Protein AF-A0A931ZI77-F1 (afdb_monomer)

Solvent-accessible surface area (backbone atoms only — not comparable to full-atom values): 12289 Å² total; per-residue (Å²): 129,81,86,75,46,58,51,59,44,53,61,72,58,52,52,52,40,46,73,78,70,46,74,45,75,91,38,80,51,32,58,60,57,46,49,49,54,52,41,56,43,46,25,65,75,66,74,42,62,55,24,39,32,33,50,36,69,59,69,75,90,61,66,86,80,80,55,97,60,53,77,62,54,49,50,50,49,39,69,71,73,39,43,46,76,95,56,54,49,69,36,28,38,30,37,30,45,73,90,54,62,56,97,52,63,52,34,28,28,78,42,78,47,78,54,71,91,50,100,58,40,68,63,50,51,50,47,38,60,71,60,48,46,72,78,73,55,60,84,45,79,77,25,32,38,35,37,34,55,48,60,61,92,79,61,48,74,64,59,52,48,47,46,67,71,67,56,38,68,67,63,48,26,73,66,61,81,83,86,80,71,58,49,67,33,34,28,41,36,45,74,52,103,69,37,48,36,43,30,33,39,30,88,52,78,45,81,48,75,42,80,117

Mean predicted aligned error: 8.09 Å

Secondary structure (DSSP, 8-state):
-----EEEE-HHHHHHHHHHH---TTSTHHHHHHHHHHHHHHHHHHTS-EEEEEEBSS--SS-GGGSSS-HHHHHHHIIIIIBPSS-S-SEEEEEE-SSSEEEEEEEEEEEEE-----TTHHHHHHHIIIIIGGGTS---SSEEEEEEE---TT--HHHHHHHHHHH-HHHHHHH---SS-SEEEEEEEEE-SSEEEEEEEESS-EEEEEE-

Nearest PDB structures (foldseek):
  6rmo-assembly1_C  TM=4.194E-01  e=2.477E-01  Plasmodium falciparum 3D7
  4bxi-assembly1_A-2  TM=2.574E-01  e=1.002E+00  Staphylococcus aureus subsp. aureus COL
  6e52-assembly1_A  TM=2.659E-01  e=5.838E+00  Saccharomyces cerevisiae S288C

Foldseek 3Di:
DPPQQKQWDDLVLLVVLCVPPNPDCVDLNVLSVVQSVVLVLVCVVVVFHKIKIFGFPDHDPDDLPPDPDDPNVSVVCCLPPTGDPQALFGMWIFGDHRVDTDPDTATEDEDEDDDEDDPCSLVVVLCCVAPVVVVRHDADARHEYEYEDPYDPPDDPVNVVCCVVPNPLQVSLVPRPRPDDSYPWYWYWYDDPFWTWTFTSPPDTDIGTDGD

Sequence (212 aa):
MSKIDAYFVGENTIRAFLTKYGKGYKSKDHEFAIAVHVKRIFEKAWEKECCIAFELKEPLVTPIADDDLSALEKVNLILRDKTREATPVDFAIVIGNTHQHEADGFAFQLKRFGMGITSDFKEKLISYIEKTIPRKIAKSENIGLIVVLDLDENLNDEEMKEIEENFGLEEFSKQLQIISYPFEKIYLLGKDPKLIHLTEVWPNFSQLTLKN

Radius of gyration: 17.76 Å; Cα contacts (8 Å, |Δi|>4): 336; chains: 1; bounding box: 44×33×51 Å

Structure (mmCIF, N/CA/C/O backbone):
data_AF-A0A931ZI77-F1
#
_entry.id   AF-A0A931ZI77-F1
#
loop_
_atom_site.group_PDB
_atom_site.id
_atom_site.type_symbol
_atom_site.label_atom_id
_atom_site.label_alt_id
_atom_site.label_comp_id
_atom_site.label_asym_id
_atom_site.label_entity_id
_atom_site.label_seq_id
_atom_site.pdbx_PDB_ins_code
_atom_site.Cartn_x
_atom_site.Cartn_y
_atom_site.Cartn_z
_atom_site.occupancy
_atom_site.B_iso_or_equiv
_atom_site.auth_seq_id
_atom_site.auth_comp_id
_atom_site.auth_asym_id
_atom_site.auth_atom_id
_atom_site.pdbx_PDB_model_num
ATOM 1 N N . MET A 1 1 ? 21.961 -9.453 3.349 1.00 38.03 1 MET A N 1
ATOM 2 C CA . MET A 1 1 ? 20.686 -9.831 2.703 1.00 38.03 1 MET A CA 1
ATOM 3 C C . MET A 1 1 ? 21.011 -10.473 1.365 1.00 38.03 1 MET A C 1
ATOM 5 O O . MET A 1 1 ? 21.857 -9.939 0.657 1.00 38.03 1 MET A O 1
ATOM 9 N N . SER A 1 2 ? 20.427 -11.631 1.046 1.00 34.97 2 SER A N 1
ATOM 10 C CA . SER A 1 2 ? 20.463 -12.176 -0.319 1.00 34.97 2 SER A CA 1
ATOM 11 C C . SER A 1 2 ? 19.885 -11.133 -1.275 1.00 34.97 2 SER A C 1
ATOM 13 O O . SER A 1 2 ? 18.884 -10.508 -0.926 1.00 34.97 2 SER A O 1
ATOM 15 N N . LYS A 1 3 ? 20.513 -10.916 -2.438 1.00 45.06 3 LYS A N 1
ATOM 16 C CA . LYS A 1 3 ? 19.953 -10.059 -3.492 1.00 45.06 3 LYS A CA 1
ATOM 17 C C . LYS A 1 3 ? 18.552 -10.576 -3.815 1.00 45.06 3 LYS A C 1
ATOM 19 O O . LYS A 1 3 ? 18.420 -11.677 -4.335 1.00 45.06 3 LYS A O 1
ATOM 24 N N . ILE A 1 4 ? 17.528 -9.823 -3.430 1.00 52.16 4 ILE A N 1
ATOM 25 C CA . ILE A 1 4 ? 16.184 -10.026 -3.953 1.00 52.16 4 ILE A CA 1
ATOM 26 C C . ILE A 1 4 ? 16.235 -9.447 -5.361 1.00 52.16 4 ILE A C 1
ATOM 28 O O . ILE A 1 4 ? 16.538 -8.265 -5.525 1.00 52.16 4 ILE A O 1
ATOM 32 N N . ASP A 1 5 ? 16.001 -10.283 -6.367 1.00 70.31 5 ASP A N 1
ATOM 33 C CA . ASP A 1 5 ? 15.858 -9.800 -7.731 1.00 70.31 5 ASP A CA 1
ATOM 34 C C . ASP A 1 5 ? 14.537 -9.038 -7.815 1.00 70.31 5 ASP A C 1
ATOM 36 O O . ASP A 1 5 ? 13.450 -9.611 -7.718 1.00 70.31 5 ASP A O 1
ATOM 40 N N . ALA A 1 6 ? 14.647 -7.717 -7.910 1.00 75.00 6 ALA A N 1
ATOM 41 C CA . ALA A 1 6 ? 13.518 -6.809 -7.888 1.00 75.00 6 ALA A CA 1
ATOM 42 C C . ALA A 1 6 ? 13.415 -6.044 -9.206 1.00 75.00 6 ALA A C 1
ATOM 44 O O . ALA A 1 6 ? 14.419 -5.640 -9.795 1.00 75.00 6 ALA A O 1
ATOM 45 N N . TYR A 1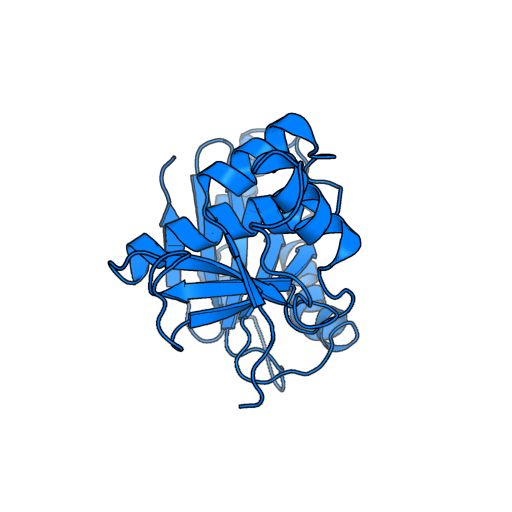 7 ? 12.183 -5.820 -9.656 1.00 78.75 7 TYR A N 1
ATOM 46 C CA . TYR A 1 7 ? 11.910 -4.948 -10.789 1.00 78.75 7 TYR A CA 1
ATOM 47 C C . TYR A 1 7 ? 11.489 -3.561 -10.317 1.00 78.75 7 TYR A C 1
ATOM 49 O O . TYR A 1 7 ? 10.461 -3.424 -9.656 1.00 78.75 7 TYR A O 1
ATOM 57 N N . PHE A 1 8 ? 12.269 -2.550 -10.702 1.00 77.44 8 PHE A N 1
ATOM 58 C CA . PHE A 1 8 ? 12.016 -1.149 -10.387 1.00 77.44 8 PHE A CA 1
ATOM 59 C C . PHE A 1 8 ? 11.243 -0.474 -11.513 1.00 77.44 8 PHE A C 1
ATOM 61 O O . PHE A 1 8 ? 11.664 -0.488 -12.672 1.00 77.44 8 PHE A O 1
ATOM 68 N N . VAL A 1 9 ? 10.130 0.166 -11.172 1.00 79.44 9 VAL A N 1
ATOM 69 C CA . VAL A 1 9 ? 9.264 0.827 -12.148 1.00 79.44 9 VAL A CA 1
ATOM 70 C C . VAL A 1 9 ? 8.824 2.207 -11.663 1.00 79.44 9 VAL A C 1
ATOM 72 O O . VAL A 1 9 ? 8.540 2.435 -10.485 1.00 79.44 9 VAL A O 1
ATOM 75 N N . GLY A 1 10 ? 8.790 3.150 -12.604 1.00 77.94 10 GLY A N 1
ATOM 76 C CA . GLY A 1 10 ? 8.317 4.509 -12.377 1.00 77.94 10 GLY A CA 1
ATOM 77 C C . GLY A 1 10 ? 6.791 4.602 -12.383 1.00 77.94 10 GLY A C 1
ATOM 78 O O . GLY A 1 10 ? 6.087 3.830 -13.036 1.00 77.94 10 GLY A O 1
ATOM 79 N N . GLU A 1 11 ? 6.274 5.613 -11.694 1.00 81.88 11 GLU A N 1
ATOM 80 C CA . GLU A 1 11 ? 4.838 5.824 -11.525 1.00 81.88 11 GLU A CA 1
ATOM 81 C C . GLU A 1 11 ? 4.070 5.944 -12.852 1.00 81.88 11 GLU A C 1
ATOM 83 O O . GLU A 1 11 ? 3.037 5.297 -13.029 1.00 81.88 11 GLU A O 1
ATOM 88 N N . ASN A 1 12 ? 4.562 6.768 -13.783 1.00 82.06 12 ASN A N 1
ATOM 89 C CA . ASN A 1 12 ? 3.883 7.020 -15.061 1.00 82.06 12 ASN A CA 1
ATOM 90 C C . ASN A 1 12 ? 3.666 5.723 -15.846 1.00 82.06 12 ASN A C 1
ATOM 92 O O . ASN A 1 12 ? 2.631 5.534 -16.486 1.00 82.06 12 ASN A O 1
ATOM 96 N N . THR A 1 13 ? 4.617 4.802 -15.737 1.00 81.06 13 THR A N 1
ATOM 97 C CA . THR A 1 13 ? 4.573 3.500 -16.389 1.00 81.06 13 THR A CA 1
ATOM 98 C C . THR A 1 13 ? 3.506 2.600 -15.770 1.00 81.06 13 THR A C 1
ATOM 100 O O . THR A 1 13 ? 2.723 1.996 -16.503 1.00 81.06 13 THR A O 1
ATOM 103 N N . ILE A 1 14 ? 3.398 2.565 -14.435 1.00 82.25 14 ILE A N 1
ATOM 104 C CA . ILE A 1 14 ? 2.316 1.835 -13.756 1.00 82.25 14 ILE A CA 1
ATOM 105 C C . ILE A 1 14 ? 0.952 2.438 -14.113 1.00 82.25 14 ILE A C 1
ATOM 107 O O . ILE A 1 14 ? 0.012 1.703 -14.405 1.00 82.25 14 ILE A O 1
ATOM 111 N N . ARG A 1 15 ? 0.824 3.771 -14.147 1.00 83.50 15 ARG A N 1
ATOM 112 C CA . ARG A 1 15 ? -0.433 4.438 -14.528 1.00 83.50 15 ARG A CA 1
ATOM 113 C C . ARG A 1 15 ? -0.861 4.098 -15.951 1.00 83.50 15 ARG A C 1
ATOM 115 O O . ARG A 1 15 ? -2.032 3.792 -16.178 1.00 83.50 15 ARG A O 1
ATOM 122 N N . ALA A 1 16 ? 0.074 4.114 -16.898 1.00 83.12 16 ALA A N 1
ATOM 123 C CA . ALA A 1 16 ? -0.190 3.695 -18.270 1.00 83.12 16 ALA A CA 1
ATOM 124 C C . ALA A 1 16 ? -0.609 2.216 -18.335 1.00 83.12 16 ALA A C 1
ATOM 126 O O . ALA A 1 16 ? -1.555 1.879 -19.049 1.00 83.12 16 ALA A O 1
ATOM 127 N N . PHE A 1 17 ? 0.038 1.343 -17.551 1.00 85.44 17 PHE A N 1
ATOM 128 C CA . PHE A 1 17 ? -0.320 -0.075 -17.456 1.00 85.44 17 PHE A CA 1
ATOM 129 C C . PHE A 1 17 ? -1.747 -0.248 -16.934 1.00 85.44 17 PHE A C 1
ATOM 131 O O . PHE A 1 17 ? -2.545 -0.932 -17.567 1.00 85.44 17 PHE A O 1
ATOM 138 N N . LEU A 1 18 ? -2.096 0.419 -15.833 1.00 84.50 18 LEU A N 1
ATOM 139 C CA . LEU A 1 18 ? -3.433 0.352 -15.242 1.00 84.50 18 LEU A CA 1
ATOM 140 C C . LEU A 1 18 ? -4.503 0.889 -16.195 1.00 84.50 18 LEU A C 1
ATOM 142 O O . LEU A 1 18 ? -5.587 0.324 -16.274 1.00 84.50 18 LEU A O 1
ATOM 146 N N . THR A 1 19 ? -4.189 1.937 -16.955 1.00 85.88 19 THR A N 1
ATOM 147 C CA . THR A 1 19 ? -5.116 2.514 -17.938 1.00 85.88 19 THR A CA 1
ATOM 148 C C . THR A 1 19 ? -5.375 1.558 -19.104 1.00 85.88 19 THR A C 1
ATOM 150 O O . THR A 1 19 ? -6.509 1.431 -19.554 1.00 85.88 19 THR A O 1
ATOM 153 N N . LYS A 1 20 ? -4.333 0.881 -19.607 1.00 83.62 20 LYS A N 1
ATOM 154 C CA . LYS A 1 20 ? -4.432 0.022 -20.798 1.00 83.62 20 LYS A CA 1
ATOM 155 C C . LYS A 1 20 ? -4.866 -1.413 -20.482 1.00 83.62 20 LYS A C 1
ATOM 157 O O . LYS A 1 20 ? -5.586 -2.018 -21.270 1.00 83.62 20 LYS A O 1
ATOM 162 N N . TYR A 1 21 ? -4.402 -1.965 -19.363 1.00 82.19 21 TYR A N 1
ATOM 163 C CA . TYR A 1 21 ? -4.519 -3.388 -19.018 1.00 82.19 21 TYR A CA 1
ATOM 164 C C . TYR A 1 21 ? -5.139 -3.645 -17.639 1.00 82.19 21 TYR A C 1
ATOM 166 O O . TYR A 1 21 ? -5.305 -4.808 -17.256 1.00 82.19 21 TYR A O 1
ATOM 174 N N . GLY A 1 22 ? -5.436 -2.593 -16.872 1.00 78.88 22 GLY A N 1
ATOM 175 C CA . GLY A 1 22 ? -5.984 -2.722 -15.530 1.00 78.88 22 GLY A CA 1
ATOM 176 C C . GLY A 1 22 ? -7.368 -3.365 -15.543 1.00 78.88 22 GLY A C 1
ATOM 177 O O . GLY A 1 22 ? -8.262 -2.968 -16.285 1.00 78.88 22 GLY A O 1
ATOM 178 N N . LYS A 1 23 ? -7.554 -4.348 -14.667 1.00 77.19 23 LYS A N 1
ATOM 179 C CA . LYS A 1 23 ? -8.807 -5.070 -14.416 1.00 77.19 23 LYS A CA 1
ATOM 180 C C . LYS A 1 23 ? -9.579 -4.485 -13.222 1.00 77.19 23 LYS A C 1
ATOM 182 O O . LYS A 1 23 ? -10.497 -5.116 -12.704 1.00 77.19 23 LYS A O 1
ATOM 187 N N . GLY A 1 24 ? -9.202 -3.282 -12.780 1.00 68.25 24 GLY A N 1
ATOM 188 C CA . GLY A 1 24 ? -9.866 -2.515 -11.723 1.00 68.25 24 GLY A CA 1
ATOM 189 C C . GLY A 1 24 ? -9.455 -2.875 -10.289 1.00 68.25 24 GLY A C 1
ATOM 190 O O . GLY A 1 24 ? -8.709 -3.827 -10.044 1.00 68.25 24 GLY A O 1
ATOM 191 N N . TYR A 1 25 ? -9.985 -2.104 -9.331 1.00 65.38 25 TYR A N 1
ATOM 192 C CA . TYR A 1 25 ? -9.661 -2.158 -7.894 1.00 65.38 25 TYR A CA 1
ATOM 193 C C . TYR A 1 25 ? -10.054 -3.465 -7.190 1.00 65.38 25 TYR A C 1
ATOM 195 O O . TYR A 1 25 ? -9.534 -3.765 -6.120 1.00 65.38 25 TYR A O 1
ATOM 203 N N . LYS A 1 26 ? -10.947 -4.268 -7.783 1.00 63.62 26 LYS A N 1
ATOM 204 C CA . LYS A 1 26 ? -11.332 -5.573 -7.222 1.00 63.62 26 LYS A CA 1
ATOM 205 C C . LYS A 1 26 ? -10.381 -6.710 -7.609 1.00 63.62 26 LYS A C 1
ATOM 207 O O . LYS A 1 26 ? -10.497 -7.806 -7.070 1.00 63.62 26 LYS A O 1
ATOM 212 N N . SER A 1 27 ? -9.454 -6.455 -8.531 1.00 74.00 27 SER A N 1
ATOM 213 C CA . SER A 1 27 ? -8.467 -7.423 -9.017 1.00 74.00 27 SER A CA 1
ATOM 214 C C . SER A 1 27 ? -7.112 -7.234 -8.333 1.00 74.00 27 SER A C 1
ATOM 216 O O . SER A 1 27 ? -6.910 -6.257 -7.619 1.00 74.00 27 SER A O 1
ATOM 218 N N . LYS A 1 28 ? -6.141 -8.111 -8.605 1.00 72.38 28 LYS A N 1
ATOM 219 C CA . LYS A 1 28 ? -4.749 -7.963 -8.140 1.00 72.38 28 LYS A CA 1
ATOM 220 C C . LYS A 1 28 ? -4.092 -6.637 -8.569 1.00 72.38 28 LYS A C 1
ATOM 222 O O . LYS A 1 28 ? -3.195 -6.152 -7.897 1.00 72.38 28 LYS A O 1
ATOM 227 N N . ASP A 1 29 ? -4.621 -5.972 -9.597 1.00 81.50 29 ASP A N 1
ATOM 228 C CA . ASP A 1 29 ? -4.110 -4.677 -10.070 1.00 81.50 29 ASP A CA 1
ATOM 229 C C . ASP A 1 29 ? -4.284 -3.542 -9.049 1.00 81.50 29 ASP A C 1
ATOM 231 O O . ASP A 1 29 ? -3.641 -2.497 -9.171 1.00 81.50 29 ASP A O 1
ATOM 235 N N . HIS A 1 30 ? -5.116 -3.750 -8.020 1.00 79.56 30 HIS A N 1
ATOM 236 C CA . HIS A 1 30 ? -5.217 -2.835 -6.886 1.00 79.56 30 HIS A CA 1
ATOM 237 C C . HIS A 1 30 ? -3.872 -2.643 -6.174 1.00 79.56 30 HIS A C 1
ATOM 239 O O . HIS A 1 30 ? -3.593 -1.532 -5.733 1.00 79.56 30 HIS A O 1
ATOM 245 N N . GLU A 1 31 ? -3.019 -3.671 -6.123 1.00 86.31 31 GLU A N 1
ATOM 246 C CA . GLU A 1 31 ? -1.694 -3.604 -5.494 1.00 86.31 31 GLU A CA 1
ATOM 247 C C . GLU A 1 31 ? -0.814 -2.569 -6.201 1.00 86.31 31 GLU A C 1
ATOM 249 O O . GLU A 1 31 ? -0.207 -1.717 -5.557 1.00 86.31 31 GLU A O 1
ATOM 254 N N . PHE A 1 32 ? -0.832 -2.557 -7.537 1.00 87.25 32 PHE A N 1
ATOM 255 C CA . PHE A 1 32 ? -0.072 -1.598 -8.340 1.00 87.25 32 PHE A CA 1
ATOM 256 C C . PHE A 1 32 ? -0.601 -0.170 -8.194 1.00 87.25 32 PHE A C 1
ATOM 258 O O . PHE A 1 32 ? 0.180 0.777 -8.092 1.00 87.25 32 PHE A O 1
ATOM 265 N N . ALA A 1 33 ? -1.926 -0.007 -8.156 1.00 84.50 33 ALA A N 1
ATOM 266 C CA . ALA A 1 33 ? -2.540 1.297 -7.925 1.00 84.50 33 ALA A CA 1
ATOM 26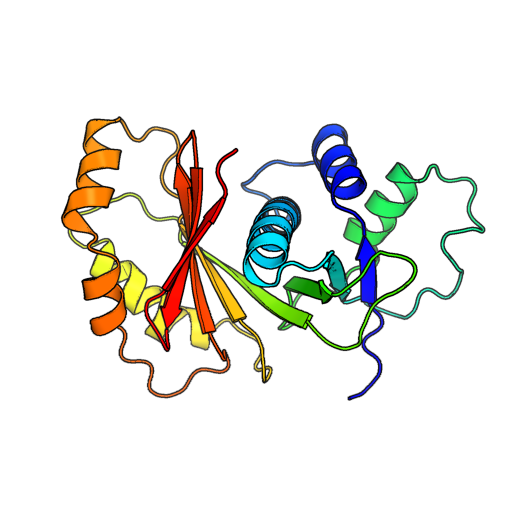7 C C . ALA A 1 33 ? -2.170 1.844 -6.539 1.00 84.50 33 ALA A C 1
ATOM 269 O O . ALA A 1 33 ? -1.812 3.013 -6.402 1.00 84.50 33 ALA A O 1
ATOM 270 N N . ILE A 1 34 ? -2.203 0.990 -5.516 1.00 88.31 34 ILE A N 1
ATOM 271 C CA . ILE A 1 34 ? -1.835 1.360 -4.151 1.00 88.31 34 ILE A CA 1
ATOM 272 C C . ILE A 1 34 ? -0.350 1.696 -4.062 1.00 88.31 34 ILE A C 1
ATOM 274 O O . ILE A 1 34 ? -0.014 2.724 -3.478 1.00 88.31 34 ILE A O 1
ATOM 278 N N . ALA A 1 35 ? 0.528 0.914 -4.693 1.00 91.12 35 ALA A N 1
ATOM 279 C CA . ALA A 1 35 ? 1.963 1.184 -4.707 1.00 91.12 35 ALA A CA 1
ATOM 280 C C . ALA A 1 35 ? 2.283 2.588 -5.252 1.00 91.12 35 ALA A C 1
ATOM 282 O O . ALA A 1 35 ? 3.124 3.288 -4.693 1.00 91.12 35 ALA A O 1
ATOM 283 N N . VAL A 1 36 ? 1.559 3.050 -6.280 1.00 89.38 36 VAL A N 1
ATOM 284 C CA . VAL A 1 36 ? 1.675 4.424 -6.803 1.00 89.38 36 VAL A CA 1
ATOM 285 C C . VAL A 1 36 ? 1.316 5.475 -5.752 1.00 89.38 36 VAL A C 1
ATOM 287 O O . VAL A 1 36 ? 2.025 6.471 -5.604 1.00 89.38 36 VAL A O 1
ATOM 290 N N . HIS A 1 37 ? 0.225 5.278 -5.014 1.00 88.81 37 HIS A N 1
ATOM 291 C CA . HIS A 1 37 ? -0.193 6.229 -3.985 1.00 88.81 37 HIS A CA 1
ATOM 292 C C . HIS A 1 37 ? 0.755 6.232 -2.785 1.00 88.81 37 HIS A C 1
ATOM 294 O O . HIS A 1 37 ? 1.137 7.299 -2.308 1.00 88.81 37 HIS A O 1
ATOM 300 N N . VAL A 1 38 ? 1.184 5.050 -2.346 1.00 91.44 38 VAL A N 1
ATOM 301 C CA . VAL A 1 38 ? 2.129 4.881 -1.240 1.00 91.44 38 VAL A CA 1
ATOM 302 C C . VAL A 1 38 ? 3.479 5.497 -1.601 1.00 91.44 38 VAL A C 1
ATOM 304 O O . VAL A 1 38 ? 3.997 6.274 -0.808 1.00 91.44 38 VAL A O 1
ATOM 307 N N . LYS A 1 39 ? 3.994 5.276 -2.821 1.00 92.06 39 LYS A N 1
ATOM 308 C CA . LYS A 1 39 ? 5.207 5.945 -3.322 1.00 92.06 39 LYS A CA 1
ATOM 309 C C . LYS A 1 39 ? 5.140 7.454 -3.099 1.00 92.06 39 LYS A C 1
ATOM 311 O O . LYS A 1 39 ? 6.011 8.004 -2.442 1.00 92.06 39 LYS A O 1
ATOM 316 N N . ARG A 1 40 ? 4.095 8.117 -3.602 1.00 89.88 40 ARG A N 1
ATOM 317 C CA . ARG A 1 40 ? 3.950 9.579 -3.491 1.00 89.88 40 ARG A CA 1
ATOM 318 C C . ARG A 1 40 ? 3.902 10.066 -2.042 1.00 89.88 40 ARG A C 1
ATOM 320 O O . ARG A 1 40 ? 4.433 11.127 -1.725 1.00 89.88 40 ARG A O 1
ATOM 327 N N . ILE A 1 41 ? 3.241 9.308 -1.166 1.00 89.94 41 ILE A N 1
ATOM 328 C CA . ILE A 1 41 ? 3.181 9.613 0.267 1.00 89.94 41 ILE A CA 1
ATOM 329 C C . ILE A 1 41 ? 4.583 9.558 0.883 1.00 89.94 41 ILE A C 1
ATOM 331 O O . ILE A 1 41 ? 4.966 10.469 1.615 1.00 89.94 41 ILE A O 1
ATOM 335 N N . PHE A 1 42 ? 5.355 8.525 0.554 1.00 90.62 42 PHE A N 1
ATOM 336 C CA . PHE A 1 42 ? 6.711 8.339 1.056 1.00 90.62 42 PHE A CA 1
ATOM 337 C C . PHE A 1 42 ? 7.716 9.330 0.463 1.00 90.62 42 PHE A C 1
ATOM 339 O O . PHE A 1 42 ? 8.535 9.851 1.208 1.00 90.62 42 PHE A O 1
ATOM 346 N N . GLU A 1 43 ? 7.602 9.695 -0.816 1.00 91.75 43 GLU A N 1
ATOM 347 C CA . GLU A 1 43 ? 8.413 10.769 -1.414 1.00 91.75 43 GLU A CA 1
ATOM 348 C C . GLU A 1 43 ? 8.232 12.090 -0.669 1.00 91.75 43 GLU A C 1
ATOM 350 O O . GLU A 1 43 ? 9.198 12.795 -0.385 1.00 91.75 43 GLU A O 1
ATOM 355 N N . LYS A 1 44 ? 6.986 12.406 -0.298 1.00 89.94 44 LYS A N 1
ATOM 356 C CA . LYS A 1 44 ? 6.678 13.588 0.505 1.00 89.94 44 LYS A CA 1
ATOM 357 C C . LYS A 1 44 ? 7.207 13.467 1.935 1.00 89.94 44 LYS A C 1
ATOM 359 O O . LYS A 1 44 ? 7.709 14.448 2.466 1.00 89.94 44 LYS A O 1
ATOM 364 N N . ALA A 1 45 ? 7.069 12.302 2.566 1.00 88.00 45 ALA A N 1
ATOM 365 C CA . ALA A 1 45 ? 7.496 12.088 3.950 1.00 88.00 45 ALA A CA 1
ATOM 366 C C . ALA A 1 45 ? 9.025 12.061 4.110 1.00 88.00 45 ALA A C 1
ATOM 368 O O . ALA A 1 45 ? 9.541 12.486 5.139 1.00 88.00 45 ALA A O 1
ATOM 369 N N . TRP A 1 46 ? 9.740 11.546 3.110 1.00 90.31 46 TRP A N 1
ATOM 370 C CA . TRP A 1 46 ? 11.198 11.434 3.114 1.00 90.31 46 TRP A CA 1
ATOM 371 C C . TRP A 1 46 ? 11.904 12.599 2.425 1.00 90.31 46 TRP A C 1
ATOM 373 O O . TRP A 1 46 ? 13.120 12.696 2.545 1.00 90.31 46 TRP A O 1
ATOM 383 N N . GLU A 1 47 ? 11.172 13.449 1.700 1.00 91.75 47 GLU A N 1
ATOM 384 C CA . GLU A 1 47 ? 11.730 14.523 0.866 1.00 91.75 47 GLU A CA 1
ATOM 385 C C . GLU A 1 47 ? 12.773 14.003 -0.144 1.00 91.75 47 GLU A C 1
ATOM 387 O O . GLU A 1 47 ? 13.763 14.662 -0.461 1.00 91.75 47 GLU A O 1
ATOM 392 N N . LYS A 1 48 ? 12.549 12.788 -0.657 1.00 91.56 48 LYS A N 1
ATOM 393 C CA . LYS A 1 48 ? 13.433 12.092 -1.599 1.00 91.56 48 LYS A CA 1
ATOM 394 C C . LYS A 1 48 ? 12.632 11.501 -2.755 1.00 91.56 48 LYS A C 1
ATOM 396 O O . LYS A 1 48 ? 11.501 11.061 -2.567 1.00 91.56 48 LYS A O 1
ATOM 401 N N . GLU A 1 49 ? 13.238 11.442 -3.940 1.00 90.88 49 GLU A N 1
ATOM 402 C CA . GLU A 1 49 ? 12.696 10.665 -5.063 1.00 90.88 49 GLU A CA 1
ATOM 403 C C . GLU A 1 49 ? 12.639 9.180 -4.682 1.00 90.88 49 GLU A C 1
ATOM 405 O O . GLU A 1 49 ? 13.547 8.678 -4.015 1.00 90.88 49 GLU A O 1
ATOM 410 N N . CYS 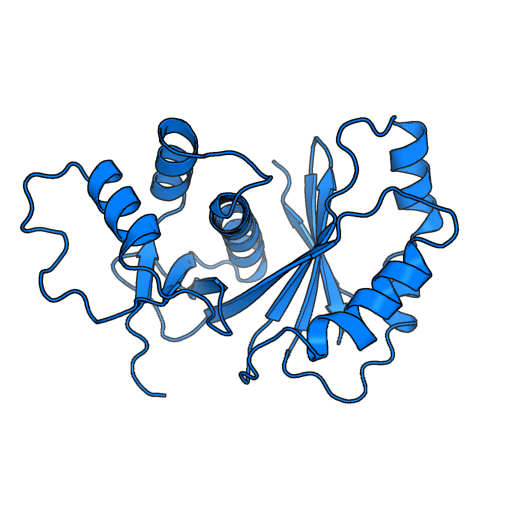A 1 50 ? 11.575 8.484 -5.087 1.00 91.38 50 CYS A N 1
ATOM 411 C CA . CYS A 1 50 ? 11.424 7.053 -4.842 1.00 91.38 50 CYS A CA 1
ATOM 412 C C . CYS A 1 50 ? 11.028 6.294 -6.113 1.00 91.38 50 CYS A C 1
ATOM 414 O O . CYS A 1 50 ? 10.478 6.838 -7.072 1.00 91.38 50 CYS A O 1
ATOM 416 N N . CYS A 1 51 ? 11.206 4.980 -6.084 1.00 89.75 51 CYS A N 1
ATOM 417 C CA . CYS A 1 51 ? 10.701 4.053 -7.084 1.00 89.75 51 CYS A CA 1
ATOM 418 C C . CYS A 1 51 ? 9.967 2.883 -6.419 1.00 89.75 51 CYS A C 1
ATOM 420 O O . CYS A 1 51 ? 10.052 2.674 -5.207 1.00 89.75 51 CYS A O 1
ATOM 422 N N . ILE A 1 52 ? 9.186 2.153 -7.217 1.00 90.69 52 ILE A N 1
ATOM 423 C CA . ILE A 1 52 ? 8.423 0.993 -6.750 1.00 90.69 52 ILE A CA 1
ATOM 424 C C . ILE A 1 52 ? 9.146 -0.262 -7.208 1.00 90.69 52 ILE A C 1
ATOM 426 O O . ILE A 1 52 ? 9.477 -0.379 -8.388 1.00 90.69 52 ILE A O 1
ATOM 430 N N . ALA A 1 53 ? 9.351 -1.190 -6.282 1.00 89.31 53 ALA A N 1
ATOM 431 C CA . ALA A 1 53 ? 10.001 -2.464 -6.523 1.00 89.31 53 ALA A CA 1
ATOM 432 C C . ALA A 1 53 ? 9.028 -3.633 -6.314 1.00 89.31 53 ALA A C 1
ATOM 434 O O . ALA A 1 53 ? 8.277 -3.656 -5.338 1.00 89.31 53 ALA A O 1
ATOM 435 N N . PHE A 1 54 ? 9.077 -4.620 -7.209 1.00 87.94 54 PHE A N 1
ATOM 436 C CA . PHE A 1 54 ? 8.345 -5.886 -7.089 1.00 87.94 54 PHE A CA 1
ATOM 437 C C . PHE A 1 54 ? 9.316 -7.063 -7.080 1.00 87.94 54 PHE A C 1
ATOM 439 O O . PHE A 1 54 ? 10.241 -7.091 -7.894 1.00 87.94 54 PHE A O 1
ATOM 446 N N . GLU A 1 55 ? 9.097 -8.039 -6.196 1.00 86.25 55 GLU A N 1
ATOM 447 C CA . GLU A 1 55 ? 9.895 -9.270 -6.159 1.00 86.25 55 GLU A CA 1
ATOM 448 C C . GLU A 1 55 ? 9.648 -10.104 -7.425 1.00 86.25 55 GLU A C 1
ATOM 450 O O . GLU A 1 55 ? 8.504 -10.329 -7.830 1.00 86.25 55 GLU A O 1
ATOM 455 N N . LEU A 1 56 ? 10.723 -10.572 -8.058 1.00 83.69 56 LEU A N 1
ATOM 456 C CA . LEU A 1 56 ? 10.669 -11.432 -9.237 1.00 83.69 56 LEU A CA 1
ATOM 457 C C . LEU A 1 56 ? 10.766 -12.915 -8.859 1.00 83.69 56 LEU A C 1
ATOM 459 O O . LEU A 1 56 ? 11.381 -13.284 -7.861 1.00 83.69 56 LEU A O 1
ATOM 463 N N . LYS A 1 57 ? 10.160 -13.787 -9.677 1.00 82.62 57 LYS A N 1
ATOM 464 C CA . LYS A 1 57 ? 10.264 -15.254 -9.530 1.00 82.62 57 LYS A CA 1
ATOM 465 C C . LYS A 1 57 ? 11.709 -15.731 -9.673 1.00 82.62 57 LYS A C 1
ATOM 467 O O . LYS A 1 57 ? 12.145 -16.605 -8.933 1.00 82.62 57 LYS A O 1
ATOM 472 N N . GLU A 1 58 ? 12.402 -15.163 -10.651 1.00 75.88 58 GLU A N 1
ATOM 473 C CA . GLU A 1 58 ? 13.777 -15.459 -11.041 1.00 75.88 58 GLU A CA 1
ATOM 474 C C . GLU A 1 58 ? 14.416 -14.158 -11.553 1.00 75.88 58 GLU A C 1
ATOM 476 O O . GLU A 1 58 ? 13.684 -13.287 -12.050 1.00 75.88 58 GLU A O 1
ATOM 481 N N . PRO A 1 59 ? 15.751 -14.010 -11.473 1.00 71.75 59 PRO A N 1
ATOM 482 C CA . PRO A 1 59 ? 16.435 -12.890 -12.101 1.00 71.75 59 PRO A CA 1
ATOM 483 C C . PRO A 1 59 ? 16.084 -12.808 -13.586 1.00 71.75 59 PRO A C 1
ATOM 485 O O . PRO A 1 59 ? 15.946 -13.824 -14.273 1.00 71.75 59 PRO A O 1
ATOM 488 N N . LEU A 1 60 ? 15.952 -11.587 -14.104 1.00 65.88 60 LEU A N 1
ATOM 489 C CA . LEU A 1 60 ? 15.735 -11.383 -15.533 1.00 65.88 60 LEU A CA 1
ATOM 490 C C . LEU A 1 60 ? 16.973 -11.884 -16.288 1.00 65.88 60 LEU A C 1
ATOM 492 O O . LEU A 1 60 ? 18.024 -11.251 -16.255 1.00 65.88 60 LEU A O 1
ATOM 496 N N . VAL A 1 61 ? 16.839 -13.040 -16.944 1.00 56.62 61 VAL A N 1
ATOM 497 C CA . VAL A 1 61 ? 17.915 -13.690 -17.716 1.00 56.62 61 VAL A CA 1
ATOM 498 C C . 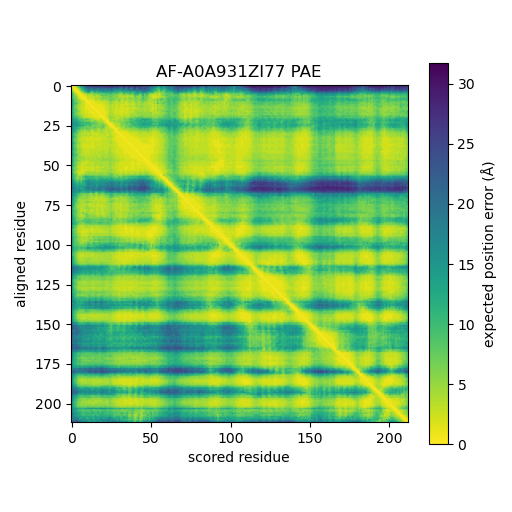VAL A 1 61 ? 18.374 -12.803 -18.878 1.00 56.62 61 VAL A C 1
ATOM 500 O O . VAL A 1 61 ? 19.554 -12.795 -19.220 1.00 56.62 61 VAL A O 1
ATOM 503 N N . THR A 1 62 ? 17.454 -12.007 -19.425 1.00 55.31 62 THR A N 1
ATOM 504 C CA . THR A 1 62 ? 17.719 -10.998 -20.450 1.00 55.31 62 THR A CA 1
ATOM 505 C C . THR A 1 62 ? 17.341 -9.624 -19.895 1.00 55.31 62 THR A C 1
ATOM 507 O O . THR A 1 62 ? 16.228 -9.470 -19.374 1.00 55.31 62 THR A O 1
ATOM 510 N N . PRO A 1 63 ? 18.218 -8.607 -19.984 1.00 54.50 63 PRO A N 1
ATOM 511 C CA . PRO A 1 63 ? 17.818 -7.231 -19.744 1.00 54.50 63 PRO A CA 1
ATOM 512 C C . PRO A 1 63 ? 16.619 -6.896 -20.634 1.00 54.50 63 PRO A C 1
ATOM 514 O O . PRO A 1 63 ? 16.591 -7.241 -21.810 1.00 54.50 63 PRO A O 1
ATOM 517 N N . ILE A 1 64 ? 15.651 -6.159 -20.093 1.00 55.91 64 ILE A N 1
ATOM 518 C CA . ILE A 1 64 ? 14.398 -5.746 -20.763 1.00 55.91 64 ILE A CA 1
ATOM 519 C C . ILE A 1 64 ? 14.646 -5.002 -22.101 1.00 55.91 64 ILE A C 1
ATOM 521 O O . ILE A 1 64 ? 13.721 -4.729 -22.867 1.00 55.91 64 ILE A O 1
ATOM 525 N N . ALA A 1 65 ? 15.896 -4.651 -22.397 1.00 52.03 65 ALA A N 1
ATOM 526 C CA . ALA A 1 65 ? 16.329 -3.986 -23.612 1.00 52.03 65 ALA A CA 1
ATOM 527 C C . ALA A 1 65 ? 16.260 -4.859 -24.884 1.00 52.03 65 ALA A C 1
ATOM 529 O O . ALA A 1 65 ? 16.064 -4.274 -25.944 1.00 52.03 65 ALA A O 1
ATOM 530 N N . ASP A 1 66 ? 16.327 -6.196 -24.804 1.00 52.25 66 ASP A N 1
ATOM 531 C CA . ASP A 1 66 ? 16.573 -7.046 -25.993 1.00 52.25 66 ASP A CA 1
ATOM 532 C C . ASP A 1 66 ? 15.320 -7.602 -26.710 1.00 52.25 66 ASP A C 1
ATOM 534 O O . ASP A 1 66 ? 15.451 -8.313 -27.704 1.00 52.25 66 ASP A O 1
ATOM 538 N N . ASP A 1 67 ? 14.107 -7.251 -26.267 1.00 60.50 67 ASP A N 1
ATOM 539 C CA . ASP A 1 67 ? 12.856 -7.715 -26.895 1.00 60.50 67 ASP A CA 1
ATOM 540 C C . ASP A 1 67 ? 12.202 -6.620 -27.768 1.00 60.50 67 ASP A C 1
ATOM 542 O O . ASP A 1 67 ? 12.181 -5.450 -27.372 1.00 60.50 67 ASP A O 1
ATOM 546 N N . ASP A 1 68 ? 11.546 -7.005 -28.875 1.00 69.50 68 ASP A N 1
ATOM 547 C CA . ASP A 1 68 ? 10.770 -6.128 -29.791 1.00 69.50 68 ASP A CA 1
ATOM 548 C C . ASP A 1 68 ? 9.513 -5.481 -29.157 1.00 69.50 68 ASP A C 1
ATOM 550 O O . ASP A 1 68 ? 8.745 -4.772 -29.811 1.00 69.50 68 ASP A O 1
ATOM 554 N N . LEU A 1 69 ? 9.267 -5.725 -27.870 1.00 74.00 69 LEU A N 1
ATOM 555 C CA . LEU A 1 69 ? 8.106 -5.212 -27.147 1.00 74.00 69 LEU A CA 1
ATOM 556 C C . LEU A 1 69 ? 8.236 -3.710 -26.840 1.00 74.00 69 LEU A C 1
ATOM 558 O O . LEU A 1 69 ? 9.303 -3.211 -26.465 1.00 74.00 69 LEU A O 1
ATOM 562 N N . SER A 1 70 ? 7.116 -2.983 -26.886 1.00 79.12 70 SER A N 1
ATOM 563 C CA . SER A 1 70 ? 7.070 -1.609 -26.378 1.00 79.12 70 SER A CA 1
ATOM 564 C C . SER A 1 70 ? 7.334 -1.570 -24.867 1.00 79.12 70 SER A C 1
ATOM 566 O O . SER A 1 70 ? 7.090 -2.537 -24.142 1.00 79.12 70 SER A O 1
ATOM 568 N N . ALA A 1 71 ? 7.775 -0.418 -24.353 1.00 73.12 71 ALA A N 1
ATOM 569 C CA . ALA A 1 71 ? 8.031 -0.233 -22.920 1.00 73.12 71 ALA A CA 1
ATOM 570 C C . ALA A 1 71 ? 6.827 -0.625 -22.036 1.00 73.12 71 ALA A C 1
ATOM 572 O O . ALA A 1 71 ? 6.995 -1.192 -20.959 1.00 73.12 71 ALA A O 1
ATOM 573 N N . LEU A 1 72 ? 5.605 -0.372 -22.512 1.00 79.38 72 LEU A N 1
ATOM 574 C CA . LEU A 1 72 ? 4.377 -0.688 -21.786 1.00 79.38 72 LEU A CA 1
ATOM 575 C C . LEU A 1 72 ? 4.026 -2.185 -21.823 1.00 79.38 72 LEU A C 1
ATOM 577 O O . LEU A 1 72 ? 3.516 -2.728 -20.844 1.00 79.38 72 LEU A O 1
ATOM 581 N N . GLU A 1 73 ? 4.294 -2.864 -22.938 1.00 81.44 73 GLU A N 1
ATOM 582 C CA . GLU A 1 73 ? 4.119 -4.319 -23.053 1.00 81.44 73 GLU A CA 1
ATOM 583 C C . GLU A 1 73 ? 5.126 -5.072 -22.189 1.00 81.44 73 GLU A C 1
ATOM 585 O O . GLU A 1 73 ? 4.757 -6.044 -21.533 1.00 81.44 73 GLU A O 1
ATOM 590 N N . LYS A 1 74 ? 6.358 -4.563 -22.105 1.00 77.12 74 LYS A N 1
ATOM 591 C CA . LYS A 1 74 ? 7.404 -5.079 -21.216 1.00 77.12 74 LYS A CA 1
ATOM 592 C C . LYS A 1 74 ? 6.970 -5.024 -19.755 1.00 77.12 74 LYS A C 1
ATOM 594 O O . LYS A 1 74 ? 7.048 -6.022 -19.047 1.00 77.12 74 LYS A O 1
ATOM 599 N N . VAL A 1 75 ? 6.430 -3.889 -19.315 1.00 79.44 75 VAL A N 1
ATOM 600 C CA . VAL A 1 75 ? 5.908 -3.746 -17.946 1.00 79.44 75 VAL A CA 1
ATOM 601 C C . VAL A 1 75 ? 4.740 -4.693 -17.693 1.00 79.44 75 VAL A C 1
ATOM 603 O O . VAL A 1 75 ? 4.698 -5.324 -16.641 1.00 79.44 75 VAL A O 1
ATOM 606 N N . ASN A 1 76 ? 3.825 -4.851 -18.654 1.00 83.69 76 ASN A N 1
ATOM 607 C CA . ASN A 1 76 ? 2.733 -5.815 -18.525 1.00 83.69 76 ASN A CA 1
ATOM 608 C C . ASN A 1 76 ? 3.248 -7.254 -18.369 1.00 83.69 76 ASN A C 1
ATOM 610 O O . ASN A 1 76 ? 2.812 -7.945 -17.452 1.00 83.69 76 ASN A O 1
ATOM 614 N N . LEU A 1 77 ? 4.193 -7.678 -19.213 1.00 83.50 77 LEU A N 1
ATOM 615 C CA . LEU A 1 77 ? 4.816 -9.001 -19.133 1.00 83.50 77 LEU A CA 1
ATOM 616 C C . LEU A 1 77 ? 5.456 -9.229 -17.758 1.00 83.50 77 LEU A C 1
ATOM 618 O O . LEU A 1 77 ? 5.233 -10.258 -17.125 1.00 83.50 77 LEU A O 1
ATOM 622 N N . ILE A 1 78 ? 6.225 -8.257 -17.266 1.00 82.75 78 ILE A N 1
ATOM 623 C CA . ILE A 1 78 ? 6.926 -8.395 -15.988 1.00 82.75 78 ILE A CA 1
ATOM 624 C C . ILE A 1 78 ? 5.932 -8.473 -14.831 1.00 82.75 78 ILE A C 1
ATOM 626 O O . ILE A 1 78 ? 5.980 -9.424 -14.052 1.00 82.75 78 ILE A O 1
ATOM 630 N N . LEU A 1 79 ? 5.010 -7.510 -14.743 1.00 83.62 79 LEU A N 1
ATOM 631 C CA . LEU A 1 79 ? 4.057 -7.417 -13.638 1.00 83.62 79 LEU A CA 1
ATOM 632 C C . LEU A 1 79 ? 3.088 -8.604 -13.577 1.00 83.62 79 LEU A C 1
ATOM 634 O O . LEU A 1 79 ? 2.652 -8.956 -12.482 1.00 83.62 79 LEU A O 1
ATOM 638 N N . ARG A 1 80 ? 2.748 -9.218 -14.718 1.00 83.88 80 ARG A N 1
ATOM 639 C CA . ARG A 1 80 ? 1.835 -10.371 -14.787 1.00 83.88 80 ARG A CA 1
ATOM 640 C C . ARG A 1 80 ? 2.540 -11.712 -14.639 1.00 83.88 80 ARG A C 1
ATOM 642 O O . ARG A 1 80 ? 2.050 -12.570 -13.912 1.00 83.88 80 ARG A O 1
ATOM 649 N N . ASP A 1 81 ? 3.670 -11.888 -15.317 1.00 81.94 81 ASP A N 1
ATOM 650 C CA . ASP A 1 81 ? 4.223 -13.226 -15.537 1.00 81.94 81 ASP A CA 1
ATOM 651 C C . ASP A 1 81 ? 5.528 -13.459 -14.776 1.00 81.94 81 ASP A C 1
ATOM 653 O O . ASP A 1 81 ? 5.865 -14.611 -14.470 1.00 81.94 81 ASP A O 1
ATOM 657 N N . LYS A 1 82 ? 6.256 -12.388 -14.435 1.00 82.75 82 LYS A N 1
ATOM 658 C CA . LYS A 1 82 ? 7.587 -12.469 -13.812 1.00 82.75 82 LYS A CA 1
ATOM 659 C C . LYS A 1 82 ? 7.606 -12.100 -12.333 1.00 82.75 82 LYS A C 1
ATOM 661 O O . LYS A 1 82 ? 8.537 -12.517 -11.649 1.00 82.75 82 LYS A O 1
ATOM 666 N N . THR A 1 83 ? 6.604 -11.388 -11.823 1.00 83.12 83 THR A N 1
ATOM 667 C CA . THR A 1 83 ? 6.472 -11.116 -10.383 1.00 83.12 83 THR A CA 1
ATOM 668 C C . THR A 1 83 ? 6.205 -12.400 -9.610 1.00 83.12 83 THR A C 1
ATOM 670 O O . THR A 1 83 ? 5.459 -13.281 -10.050 1.00 83.12 83 THR A O 1
ATOM 673 N N . ARG A 1 84 ? 6.858 -12.547 -8.461 1.00 81.75 84 ARG A N 1
ATOM 674 C CA . ARG A 1 84 ? 6.649 -13.686 -7.576 1.00 81.75 84 ARG A CA 1
ATOM 675 C C . ARG A 1 84 ? 5.319 -13.521 -6.853 1.00 81.75 84 ARG A C 1
ATOM 677 O O . ARG A 1 84 ? 4.992 -12.446 -6.368 1.00 81.75 84 ARG A O 1
ATOM 684 N N . GLU A 1 85 ? 4.535 -14.591 -6.805 1.00 74.81 85 GLU A N 1
ATOM 685 C CA . GLU A 1 85 ? 3.266 -14.604 -6.077 1.00 74.81 85 GLU A CA 1
ATOM 686 C C . GLU A 1 85 ? 3.421 -15.307 -4.726 1.00 74.81 85 GLU A C 1
ATOM 688 O O . GLU A 1 85 ? 4.333 -16.115 -4.543 1.00 74.81 85 GLU A O 1
ATOM 693 N N . ALA A 1 86 ? 2.497 -15.027 -3.799 1.00 74.06 86 ALA A N 1
ATOM 694 C CA . ALA A 1 86 ? 2.471 -15.603 -2.451 1.00 74.06 86 ALA A CA 1
ATOM 695 C C . ALA A 1 86 ? 3.746 -15.329 -1.626 1.00 74.06 86 ALA A C 1
ATOM 697 O O . ALA A 1 86 ? 4.153 -16.133 -0.786 1.00 74.06 86 ALA A O 1
ATOM 698 N N . THR A 1 87 ? 4.361 -14.174 -1.859 1.00 76.62 87 THR A N 1
ATOM 699 C CA . THR A 1 87 ? 5.493 -13.650 -1.097 1.00 76.62 87 THR A CA 1
ATOM 700 C C . THR A 1 87 ? 5.016 -12.887 0.142 1.00 76.62 87 THR A C 1
ATOM 702 O O . THR A 1 87 ? 3.861 -12.456 0.225 1.00 76.62 87 THR A O 1
ATOM 705 N N . PRO A 1 88 ? 5.887 -12.708 1.149 1.00 79.06 88 PRO A N 1
ATOM 706 C CA . PRO A 1 88 ? 5.604 -11.808 2.266 1.00 79.06 88 PRO A CA 1
ATOM 707 C C . PRO A 1 88 ? 5.587 -10.325 1.854 1.00 79.06 88 PRO A C 1
ATOM 709 O O . PRO A 1 88 ? 5.107 -9.500 2.626 1.00 79.06 88 PRO A O 1
ATOM 712 N N . VAL A 1 89 ? 6.092 -9.992 0.661 1.00 86.94 89 VAL A N 1
ATOM 713 C CA . VAL A 1 89 ? 6.195 -8.630 0.128 1.00 86.94 89 VAL A CA 1
ATOM 714 C C . VAL A 1 89 ? 5.389 -8.529 -1.162 1.00 86.94 89 VAL A C 1
ATOM 716 O O . VAL A 1 89 ? 5.715 -9.201 -2.138 1.00 86.94 89 VAL A O 1
ATOM 719 N N . ASP A 1 90 ? 4.370 -7.673 -1.170 1.00 88.56 90 ASP A N 1
ATOM 720 C CA . ASP A 1 90 ? 3.573 -7.384 -2.368 1.00 88.56 90 ASP A CA 1
ATOM 721 C C . ASP A 1 90 ? 4.241 -6.287 -3.216 1.00 88.56 90 ASP A C 1
ATOM 723 O O . ASP A 1 90 ? 4.235 -6.352 -4.443 1.00 88.56 90 ASP A O 1
ATOM 727 N N . PHE A 1 91 ? 4.871 -5.297 -2.574 1.00 91.19 91 PHE A N 1
ATOM 728 C CA . PHE A 1 91 ? 5.732 -4.299 -3.221 1.00 91.19 91 PHE A CA 1
ATOM 729 C C . PHE A 1 91 ? 6.657 -3.631 -2.196 1.00 91.19 91 PHE A C 1
ATOM 731 O O . PHE A 1 91 ? 6.435 -3.728 -0.991 1.00 91.19 91 PHE A O 1
ATOM 738 N N . ALA A 1 92 ? 7.670 -2.904 -2.659 1.00 91.50 92 ALA A N 1
ATOM 739 C CA . ALA A 1 92 ? 8.494 -2.040 -1.820 1.00 91.50 92 ALA A CA 1
ATOM 740 C C . ALA A 1 92 ? 8.620 -0.635 -2.415 1.00 91.50 92 ALA A C 1
ATOM 742 O O . ALA A 1 92 ? 8.555 -0.457 -3.633 1.00 91.50 92 ALA A O 1
ATOM 743 N N . ILE A 1 93 ? 8.805 0.357 -1.546 1.00 92.62 93 ILE A N 1
ATOM 744 C CA . ILE A 1 93 ? 9.188 1.719 -1.925 1.00 92.62 93 ILE A CA 1
ATOM 745 C C . ILE A 1 93 ? 10.670 1.886 -1.621 1.00 92.62 93 ILE A C 1
ATOM 747 O O . ILE A 1 93 ? 11.094 1.659 -0.490 1.00 92.62 93 ILE A O 1
ATOM 751 N N . VAL A 1 94 ? 11.447 2.268 -2.628 1.00 91.50 94 VAL A N 1
ATOM 752 C CA . VAL A 1 94 ? 12.910 2.358 -2.546 1.00 91.50 94 VAL A CA 1
ATOM 753 C C . VAL A 1 94 ? 13.349 3.763 -2.922 1.00 91.50 94 VAL A C 1
ATOM 755 O O . VAL A 1 94 ? 12.808 4.342 -3.864 1.00 91.50 94 VAL A O 1
ATOM 758 N N . ILE A 1 95 ? 14.312 4.315 -2.187 1.00 89.38 95 ILE A N 1
ATOM 759 C CA . ILE A 1 95 ? 14.837 5.658 -2.446 1.00 89.38 95 ILE A CA 1
ATOM 760 C C . ILE A 1 95 ? 15.659 5.659 -3.742 1.00 89.38 95 ILE A C 1
ATOM 762 O O . ILE A 1 95 ? 16.498 4.787 -3.972 1.00 89.38 95 ILE A O 1
ATOM 766 N N . GLY A 1 96 ? 15.429 6.670 -4.578 1.00 87.31 96 GLY A N 1
ATOM 767 C CA . GLY A 1 96 ? 16.049 6.859 -5.886 1.00 87.31 96 GLY A CA 1
ATOM 768 C C . GLY A 1 96 ? 15.085 6.607 -7.045 1.00 87.31 96 GLY A C 1
ATOM 769 O O . GLY A 1 96 ? 13.867 6.586 -6.882 1.00 87.31 96 GLY A O 1
ATOM 770 N N . ASN A 1 97 ? 15.639 6.412 -8.236 1.00 83.94 97 ASN A N 1
ATOM 771 C CA . ASN A 1 97 ? 14.897 6.174 -9.471 1.00 83.94 97 ASN A CA 1
ATOM 772 C C . ASN A 1 97 ? 15.175 4.774 -10.042 1.00 83.94 97 ASN A C 1
ATOM 774 O O . ASN A 1 97 ? 15.962 3.989 -9.516 1.00 83.94 97 ASN A O 1
ATOM 778 N N . THR A 1 98 ? 14.538 4.456 -11.169 1.00 78.50 98 THR A N 1
ATOM 779 C CA . THR A 1 98 ? 14.646 3.139 -11.818 1.00 78.50 98 THR A CA 1
ATOM 780 C C . THR A 1 98 ? 16.060 2.772 -12.280 1.00 78.50 98 THR A C 1
ATOM 782 O O . THR A 1 98 ? 16.316 1.601 -12.543 1.00 78.50 98 THR A O 1
ATOM 785 N N . HIS A 1 99 ? 16.972 3.742 -12.401 1.00 75.94 99 HIS A N 1
ATOM 786 C CA . HIS A 1 99 ? 18.352 3.535 -12.853 1.00 75.94 99 HIS A CA 1
ATOM 787 C C . HIS A 1 99 ? 19.378 3.643 -11.720 1.00 75.94 99 HIS A C 1
ATOM 789 O O . HIS A 1 99 ? 20.439 3.027 -11.796 1.00 75.94 99 HIS A O 1
ATOM 795 N N . GLN A 1 100 ? 19.076 4.429 -10.688 1.00 76.81 100 GLN A N 1
ATOM 796 C CA . GLN A 1 100 ? 19.946 4.712 -9.553 1.00 76.81 100 GLN A CA 1
ATOM 797 C C . GLN A 1 100 ? 19.113 4.691 -8.275 1.00 76.81 100 GLN A C 1
ATOM 799 O O . GLN A 1 100 ? 18.329 5.606 -8.035 1.00 76.81 100 GLN A O 1
ATOM 804 N N . HIS A 1 101 ? 19.290 3.649 -7.468 1.00 77.06 101 HIS A N 1
ATOM 805 C CA . HIS A 1 101 ? 18.550 3.443 -6.229 1.00 77.06 101 HIS A CA 1
ATOM 806 C C . HIS A 1 101 ? 19.492 3.089 -5.078 1.00 77.06 101 HIS A C 1
ATOM 808 O O . HIS A 1 101 ? 20.546 2.478 -5.275 1.00 77.06 101 HIS A O 1
ATOM 814 N N . GLU A 1 102 ? 19.098 3.494 -3.877 1.00 75.81 102 GLU A N 1
ATOM 815 C CA . GLU A 1 102 ? 19.745 3.101 -2.629 1.00 75.81 102 GLU A CA 1
ATOM 816 C C . GLU A 1 102 ? 19.255 1.699 -2.220 1.00 75.81 102 GLU A C 1
ATOM 818 O O . GLU A 1 102 ? 18.214 1.223 -2.674 1.00 75.81 102 GLU A O 1
ATOM 823 N N . ALA A 1 103 ? 20.001 1.014 -1.347 1.00 69.00 103 ALA A N 1
ATOM 824 C CA . ALA A 1 103 ? 19.491 -0.197 -0.692 1.00 69.00 103 ALA A CA 1
ATOM 825 C C . ALA A 1 103 ? 18.411 0.126 0.363 1.00 69.00 103 ALA A C 1
ATOM 827 O O . ALA A 1 103 ? 17.781 -0.787 0.898 1.00 69.00 103 ALA A O 1
ATOM 828 N N . ASP A 1 104 ? 18.212 1.414 0.648 1.00 76.94 104 ASP A N 1
ATOM 829 C CA . ASP A 1 104 ? 17.292 1.929 1.649 1.00 76.94 104 ASP A CA 1
ATOM 830 C C . ASP A 1 104 ? 15.875 2.056 1.074 1.00 76.94 104 ASP A C 1
ATOM 832 O O . ASP A 1 104 ? 15.640 2.582 -0.019 1.00 76.94 104 ASP A O 1
ATOM 836 N N . GLY A 1 105 ? 14.903 1.570 1.838 1.00 85.62 105 GLY A N 1
ATOM 837 C CA . GLY A 1 105 ? 13.503 1.548 1.447 1.00 85.62 105 GLY A CA 1
ATOM 838 C C . GLY A 1 105 ? 12.637 0.853 2.487 1.00 85.62 105 GLY A C 1
ATOM 839 O O . GLY A 1 105 ? 13.092 0.526 3.583 1.00 85.62 105 GLY A O 1
ATOM 840 N N . PHE A 1 106 ?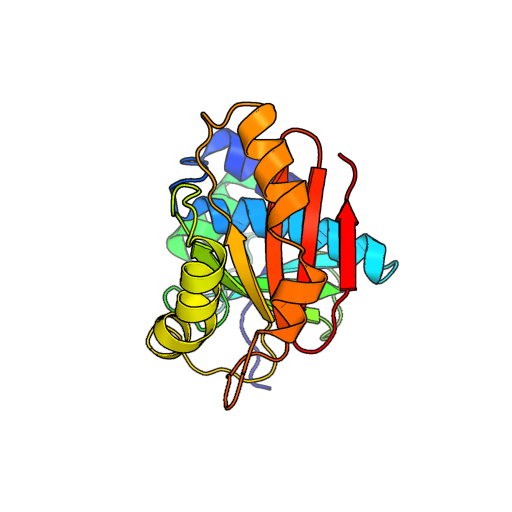 11.376 0.619 2.136 1.00 90.56 106 PHE A N 1
ATOM 841 C CA . PHE A 1 106 ? 10.438 -0.090 2.994 1.00 90.56 106 PHE A CA 1
ATOM 842 C C . PHE A 1 106 ? 9.535 -1.010 2.173 1.00 90.56 106 PHE A C 1
ATOM 844 O O . PHE A 1 106 ? 8.949 -0.601 1.167 1.00 90.56 106 PHE A O 1
ATOM 851 N N . ALA A 1 107 ? 9.461 -2.272 2.587 1.00 91.19 107 ALA A N 1
ATOM 852 C CA . ALA A 1 107 ? 8.671 -3.305 1.933 1.00 91.19 107 ALA A CA 1
ATOM 853 C C . ALA A 1 107 ? 7.294 -3.419 2.584 1.00 91.19 107 ALA A C 1
ATOM 855 O O . ALA A 1 107 ? 7.155 -3.262 3.796 1.00 91.19 107 ALA A O 1
ATOM 856 N N . PHE A 1 108 ? 6.277 -3.715 1.782 1.00 91.62 108 PHE A N 1
ATOM 857 C CA . PHE A 1 108 ? 4.891 -3.744 2.217 1.00 91.62 108 PHE A CA 1
ATOM 858 C C . PHE A 1 108 ? 4.193 -5.035 1.827 1.00 91.62 108 PHE A C 1
ATOM 860 O O . PHE A 1 108 ? 4.392 -5.578 0.739 1.00 91.62 108 PHE A O 1
ATOM 867 N N . GLN A 1 109 ? 3.288 -5.455 2.702 1.00 90.12 109 GLN A N 1
ATOM 868 C CA . GLN A 1 109 ? 2.229 -6.393 2.385 1.00 90.12 109 GLN A CA 1
ATOM 869 C C . GLN A 1 109 ? 0.874 -5.689 2.442 1.00 90.12 109 GLN A C 1
ATOM 871 O O . GLN A 1 109 ? 0.616 -4.873 3.325 1.00 90.12 109 GLN A O 1
ATOM 876 N N . LEU A 1 110 ? -0.017 -6.045 1.528 1.00 90.50 110 LEU A N 1
ATOM 877 C CA . LEU A 1 110 ? -1.364 -5.527 1.393 1.00 90.50 110 LEU A CA 1
ATOM 878 C C . LEU A 1 110 ? -2.397 -6.548 1.856 1.00 90.50 110 LEU A C 1
ATOM 880 O O . LEU A 1 110 ? -2.331 -7.749 1.563 1.00 90.50 110 LEU A O 1
ATOM 884 N N . LYS A 1 111 ? -3.407 -6.054 2.572 1.00 88.94 111 LYS A N 1
ATOM 885 C CA . LYS A 1 111 ? -4.612 -6.813 2.909 1.00 88.94 111 LYS A CA 1
ATOM 886 C C . LYS A 1 111 ? -5.833 -5.924 2.749 1.00 88.94 111 LYS A C 1
ATOM 888 O O . LYS A 1 111 ? -5.923 -4.865 3.355 1.00 88.94 111 LYS A O 1
ATOM 893 N N . ARG A 1 112 ? -6.803 -6.371 1.955 1.00 87.38 112 ARG A N 1
ATOM 894 C CA . ARG A 1 112 ? -8.095 -5.687 1.841 1.00 87.38 112 ARG A CA 1
ATOM 895 C C . ARG A 1 112 ? -8.981 -6.063 3.020 1.00 87.38 112 ARG A C 1
ATOM 897 O O . ARG A 1 112 ? -9.017 -7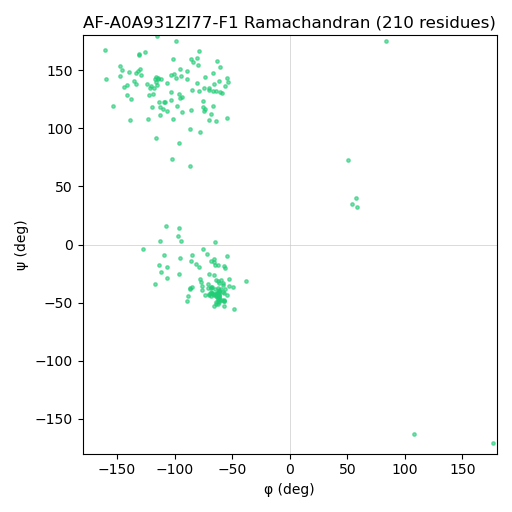.230 3.415 1.00 87.38 112 ARG A O 1
ATOM 904 N N . PHE A 1 113 ? -9.692 -5.085 3.558 1.00 86.06 113 PHE A N 1
ATOM 905 C CA . PHE A 1 113 ? -10.764 -5.270 4.520 1.00 86.06 113 PHE A CA 1
ATOM 906 C C . PHE A 1 113 ? -12.062 -4.791 3.869 1.00 86.06 113 PHE A C 1
ATOM 908 O O . PHE A 1 113 ? -12.365 -3.603 3.868 1.00 86.06 113 PHE A O 1
ATOM 915 N N . GLY A 1 114 ? -12.766 -5.730 3.231 1.00 74.94 114 GLY A N 1
ATOM 916 C CA . GLY A 1 114 ? -14.037 -5.485 2.552 1.00 74.94 114 GLY A CA 1
ATOM 917 C C . GLY A 1 114 ? -15.193 -5.838 3.472 1.00 74.94 114 GLY A C 1
ATOM 918 O O . GLY A 1 114 ? -15.662 -6.977 3.472 1.00 74.94 114 GLY A O 1
ATOM 919 N N . MET A 1 115 ? -15.613 -4.881 4.290 1.00 67.94 115 MET A N 1
ATOM 920 C CA . MET A 1 115 ? -16.836 -4.969 5.078 1.00 67.94 115 MET A CA 1
ATOM 921 C C . MET A 1 115 ? -17.604 -3.661 4.931 1.00 67.94 115 MET A C 1
ATOM 923 O O . MET A 1 115 ? -17.001 -2.591 4.973 1.00 67.94 115 MET A O 1
ATOM 927 N N . GLY A 1 116 ? -18.927 -3.760 4.780 1.00 64.69 116 GLY A N 1
ATOM 928 C CA . GLY A 1 116 ? -19.799 -2.598 4.921 1.00 64.69 116 GLY A CA 1
ATOM 929 C C . GLY A 1 116 ? -19.672 -2.008 6.324 1.00 64.69 116 GLY A C 1
ATOM 930 O O . GLY A 1 116 ? -19.332 -2.721 7.276 1.00 64.69 116 GLY A O 1
ATOM 931 N N . ILE A 1 117 ? -19.921 -0.709 6.448 1.00 67.06 117 ILE A N 1
ATOM 932 C CA . ILE A 1 117 ? -19.860 -0.037 7.742 1.00 67.06 117 ILE A CA 1
ATOM 933 C C . ILE A 1 117 ? -21.082 -0.438 8.548 1.00 67.06 117 ILE A C 1
ATOM 935 O O . ILE A 1 117 ? -22.224 -0.204 8.170 1.00 67.06 117 ILE A O 1
ATOM 939 N N . THR A 1 118 ? -20.813 -1.104 9.658 1.00 71.75 118 THR A N 1
ATOM 940 C CA . THR A 1 118 ? -21.801 -1.517 10.647 1.00 71.75 118 THR A CA 1
ATOM 941 C C . THR A 1 118 ? -21.366 -0.991 12.009 1.00 71.75 118 THR A C 1
ATOM 943 O O . THR A 1 118 ? -20.211 -0.608 12.192 1.00 71.75 118 THR A O 1
ATOM 946 N N . SER A 1 119 ? -22.266 -1.001 12.992 1.00 73.94 119 SER A N 1
ATOM 947 C CA . SER A 1 119 ? -21.981 -0.507 14.348 1.00 73.94 119 SER A CA 1
ATOM 948 C C . SER A 1 119 ? -20.793 -1.196 15.038 1.00 73.94 119 SER A C 1
ATOM 950 O O . SER A 1 119 ? -20.260 -0.663 15.999 1.00 73.94 119 SER A O 1
ATOM 952 N N . ASP A 1 120 ? -20.389 -2.377 14.563 1.00 80.94 120 ASP A N 1
ATOM 953 C CA . ASP A 1 120 ? -19.256 -3.178 15.045 1.00 80.94 120 ASP A CA 1
ATOM 954 C C . ASP A 1 120 ? -18.045 -3.178 14.080 1.00 80.94 120 ASP A C 1
ATOM 956 O O . ASP A 1 120 ? -17.175 -4.054 14.146 1.00 80.94 120 ASP A O 1
ATOM 960 N N . PHE A 1 121 ? -17.994 -2.239 13.124 1.00 81.69 121 PHE A N 1
ATOM 961 C CA . PHE A 1 121 ? -16.929 -2.141 12.115 1.00 81.69 121 PHE A CA 1
ATOM 962 C C . PHE A 1 121 ? -15.536 -2.068 12.752 1.00 81.69 121 PHE A C 1
ATOM 964 O O . PHE A 1 121 ? -14.607 -2.751 12.311 1.00 81.69 121 PHE A O 1
ATOM 971 N N . LYS A 1 122 ? -15.399 -1.272 13.818 1.00 85.12 122 LYS A N 1
ATOM 972 C CA . LYS A 1 122 ? -14.134 -1.062 14.522 1.00 85.12 122 LYS A CA 1
ATOM 973 C C . LYS A 1 122 ? -13.633 -2.354 15.160 1.00 85.12 122 LYS A C 1
ATOM 975 O O . LYS A 1 122 ? -12.496 -2.759 14.921 1.00 85.12 122 LYS A O 1
ATOM 980 N N . GLU A 1 123 ? -14.491 -3.045 15.901 1.00 87.94 123 GLU A N 1
ATOM 981 C CA . GLU A 1 123 ? -14.189 -4.319 16.553 1.00 87.94 123 GLU A CA 1
ATOM 982 C C . GLU A 1 123 ? -13.831 -5.395 15.525 1.00 87.94 123 GLU A C 1
ATOM 984 O O . GLU A 1 123 ? -12.898 -6.181 15.724 1.00 87.94 123 GLU A O 1
ATOM 989 N N . LYS A 1 124 ? -14.537 -5.416 14.390 1.00 88.12 124 LYS A N 1
ATOM 990 C CA . LYS A 1 124 ? -14.248 -6.326 13.277 1.00 88.12 124 LYS A CA 1
ATOM 991 C C . LYS A 1 124 ? -12.893 -6.048 12.644 1.00 88.12 124 LYS A C 1
ATOM 993 O O . LYS A 1 124 ? -12.164 -7.002 12.374 1.00 88.12 124 LYS A O 1
ATOM 998 N N . LEU A 1 125 ? -12.533 -4.784 12.438 1.00 89.25 125 LEU A N 1
ATOM 999 C CA . LEU A 1 125 ? -11.232 -4.405 11.893 1.00 89.25 125 LEU A CA 1
ATOM 1000 C C . LEU A 1 125 ? -10.090 -4.741 12.864 1.00 89.25 125 LEU A C 1
ATOM 1002 O O . LEU A 1 125 ? -9.093 -5.325 12.437 1.00 89.25 125 LEU A O 1
ATOM 1006 N N . ILE A 1 126 ? -10.255 -4.474 14.165 1.00 90.50 126 ILE A N 1
ATOM 1007 C CA . ILE A 1 126 ? -9.301 -4.897 15.205 1.00 90.50 126 ILE A CA 1
ATOM 1008 C C . ILE A 1 126 ? -9.123 -6.418 15.152 1.00 90.50 126 ILE A C 1
ATOM 1010 O O . ILE A 1 126 ? -8.013 -6.919 14.979 1.00 90.50 126 ILE A O 1
ATOM 1014 N N . SER A 1 127 ? -10.223 -7.176 15.195 1.00 90.06 127 SER A N 1
ATOM 1015 C CA . SER A 1 127 ? -10.182 -8.640 15.125 1.00 90.06 127 SER A CA 1
ATOM 1016 C C . SER A 1 127 ? -9.578 -9.150 13.810 1.00 90.06 127 SER A C 1
ATOM 1018 O O . SER A 1 127 ? -8.926 -10.200 13.776 1.00 90.06 127 SER A O 1
ATOM 1020 N N . TYR A 1 128 ? -9.782 -8.439 12.704 1.00 90.31 128 TYR A N 1
ATOM 1021 C CA . TYR A 1 128 ? -9.172 -8.772 11.425 1.00 90.31 128 TYR A CA 1
ATOM 1022 C C . TYR A 1 128 ? -7.648 -8.646 11.491 1.00 90.31 128 TYR A C 1
ATOM 1024 O O . TYR A 1 128 ? -6.949 -9.615 11.177 1.00 90.31 128 TYR A O 1
ATOM 1032 N N . ILE A 1 129 ? -7.148 -7.506 11.971 1.00 90.12 129 ILE A N 1
ATOM 1033 C CA . ILE A 1 129 ? -5.715 -7.239 12.127 1.00 90.12 129 ILE A CA 1
ATOM 1034 C C . ILE A 1 129 ? -5.089 -8.216 13.122 1.00 90.12 129 ILE A C 1
ATOM 1036 O O . ILE A 1 129 ? -4.132 -8.899 12.786 1.00 90.12 129 ILE A O 1
ATOM 1040 N N . GLU A 1 130 ? -5.656 -8.368 14.314 1.00 88.88 130 GLU A N 1
ATOM 1041 C CA . GLU A 1 130 ? -5.025 -9.137 15.391 1.00 88.88 130 GLU A CA 1
ATOM 1042 C C . GLU A 1 130 ? -5.134 -10.654 15.222 1.00 88.88 130 GLU A C 1
ATOM 1044 O O . GLU A 1 130 ? -4.258 -11.396 15.664 1.00 88.88 130 GLU A O 1
ATOM 1049 N N . LYS A 1 131 ? -6.222 -11.150 14.618 1.00 87.06 131 LYS A N 1
ATOM 1050 C CA . LYS A 1 131 ? -6.529 -12.593 14.623 1.00 87.06 131 LYS A CA 1
ATOM 1051 C C . LYS A 1 131 ? -6.530 -13.210 13.237 1.00 87.06 131 LYS A C 1
ATOM 1053 O O . LYS A 1 131 ? -6.172 -14.381 13.096 1.00 87.06 131 LYS A O 1
ATOM 1058 N N . THR A 1 132 ? -6.953 -12.464 12.217 1.00 87.12 132 THR A N 1
ATOM 1059 C CA . THR A 1 132 ? -7.130 -13.017 10.866 1.00 87.12 132 THR A CA 1
ATOM 1060 C C . THR A 1 132 ? -5.858 -12.906 10.040 1.00 87.12 132 THR A C 1
ATOM 1062 O O . THR A 1 132 ? -5.438 -13.902 9.450 1.00 87.12 132 THR A O 1
ATOM 1065 N N . ILE A 1 133 ? -5.233 -11.727 10.006 1.00 86.31 133 ILE A N 1
ATOM 1066 C CA . ILE A 1 133 ? -4.035 -11.484 9.196 1.00 86.31 133 ILE A CA 1
ATOM 1067 C C . ILE A 1 133 ? -2.857 -12.378 9.632 1.00 86.31 133 ILE A C 1
ATOM 1069 O O . ILE A 1 133 ? -2.331 -13.069 8.761 1.00 86.31 133 ILE A O 1
ATOM 1073 N N . PRO A 1 134 ? -2.505 -12.524 10.928 1.00 80.38 134 PRO A N 1
ATOM 1074 C CA . PRO A 1 134 ? -1.412 -13.399 11.374 1.00 80.38 134 PRO A CA 1
ATOM 1075 C C . PRO A 1 134 ? -1.477 -14.840 10.885 1.00 80.38 134 PRO A C 1
ATOM 1077 O O . PRO A 1 134 ? -0.448 -15.488 10.725 1.00 80.38 134 PRO A O 1
ATOM 1080 N N . ARG A 1 135 ? -2.686 -15.360 10.650 1.00 77.81 135 ARG A N 1
ATOM 1081 C CA . ARG A 1 135 ? -2.899 -16.736 10.179 1.00 77.81 135 ARG A CA 1
ATOM 1082 C C . ARG A 1 135 ? -2.713 -16.889 8.670 1.00 77.81 135 ARG A C 1
ATOM 1084 O O . ARG A 1 135 ? -2.623 -18.012 8.190 1.00 77.81 135 ARG A O 1
ATOM 1091 N N . LYS A 1 136 ? -2.724 -15.783 7.923 1.00 72.88 136 LYS A N 1
ATOM 1092 C CA . LYS A 1 136 ? -2.788 -15.752 6.455 1.00 72.88 136 LYS A CA 1
ATOM 1093 C C . LYS A 1 136 ? -1.516 -15.222 5.793 1.00 72.88 136 LYS A C 1
ATOM 1095 O O . LYS A 1 136 ? -1.499 -15.072 4.575 1.00 72.88 136 LYS A O 1
ATOM 1100 N N . ILE A 1 137 ? -0.485 -14.900 6.567 1.00 69.06 137 ILE A N 1
ATOM 1101 C CA . ILE A 1 137 ? 0.707 -14.206 6.072 1.00 69.06 137 ILE A CA 1
ATOM 1102 C C . ILE A 1 137 ? 1.955 -15.076 6.158 1.00 69.06 137 ILE A C 1
ATOM 1104 O O . ILE A 1 137 ? 2.153 -15.832 7.112 1.00 69.06 137 ILE A O 1
ATOM 1108 N N . ALA A 1 138 ? 2.818 -14.929 5.156 1.00 63.53 138 ALA A N 1
ATOM 1109 C CA . ALA A 1 138 ? 4.192 -15.388 5.232 1.00 63.53 138 ALA A CA 1
ATOM 1110 C C . ALA A 1 138 ? 4.954 -14.497 6.225 1.00 63.53 138 ALA A C 1
ATOM 1112 O O . ALA A 1 138 ? 4.835 -13.273 6.189 1.00 63.53 138 ALA A O 1
ATOM 1113 N N . LYS A 1 139 ? 5.712 -15.111 7.137 1.00 65.75 139 LYS A N 1
ATOM 1114 C CA . LYS A 1 139 ? 6.528 -14.376 8.109 1.00 65.75 139 LYS A CA 1
ATOM 1115 C C . LYS A 1 139 ? 7.756 -13.809 7.396 1.00 65.75 139 LYS A C 1
ATOM 1117 O O . LYS A 1 139 ? 8.525 -14.574 6.823 1.00 65.75 139 LYS A O 1
ATOM 1122 N N . SER A 1 140 ? 7.941 -12.498 7.465 1.00 67.94 140 SER A N 1
ATOM 1123 C CA . SER A 1 140 ? 9.179 -11.811 7.098 1.00 67.94 140 SER A CA 1
ATOM 1124 C C . SER A 1 140 ? 9.435 -10.722 8.122 1.00 67.94 140 SER A C 1
ATOM 1126 O O . SER A 1 140 ? 8.486 -10.185 8.678 1.00 67.94 140 SER A O 1
ATOM 1128 N N . GLU A 1 141 ? 10.699 -10.421 8.379 1.00 71.75 141 GLU A N 1
ATOM 1129 C CA . GLU A 1 141 ? 11.100 -9.304 9.233 1.00 71.75 141 GLU A CA 1
ATOM 1130 C C . GLU A 1 141 ? 11.124 -8.003 8.409 1.00 71.75 141 GLU A C 1
ATOM 1132 O O . GLU A 1 141 ? 11.261 -8.055 7.183 1.00 71.75 141 GLU A O 1
ATOM 1137 N N . ASN A 1 142 ? 10.996 -6.850 9.078 1.00 78.75 142 ASN A N 1
ATOM 1138 C CA . ASN A 1 142 ? 11.127 -5.497 8.504 1.00 78.75 142 ASN A CA 1
ATOM 1139 C C . ASN A 1 142 ? 10.163 -5.181 7.342 1.00 78.75 142 ASN A C 1
ATOM 1141 O O . ASN A 1 142 ? 10.542 -4.559 6.348 1.00 78.75 142 ASN A O 1
ATOM 1145 N N . ILE A 1 143 ? 8.911 -5.633 7.453 1.00 87.69 143 ILE A N 1
ATOM 1146 C CA . ILE A 1 143 ? 7.849 -5.328 6.485 1.00 87.69 143 ILE A CA 1
ATOM 1147 C C . ILE A 1 143 ? 6.727 -4.510 7.131 1.00 87.69 143 ILE A C 1
ATOM 1149 O O . ILE A 1 143 ? 6.373 -4.722 8.290 1.00 87.69 143 ILE A O 1
ATOM 1153 N N . GLY A 1 144 ? 6.135 -3.583 6.383 1.00 90.62 144 GLY A N 1
ATOM 1154 C CA . GLY A 1 144 ? 4.916 -2.871 6.758 1.00 90.62 144 GLY A CA 1
ATOM 1155 C C . GLY A 1 144 ? 3.661 -3.605 6.290 1.00 90.62 144 GLY A C 1
ATOM 1156 O O . GLY A 1 144 ? 3.623 -4.152 5.192 1.00 90.62 144 GLY A O 1
ATOM 1157 N N . LEU A 1 145 ? 2.602 -3.586 7.090 1.00 91.62 145 LEU A N 1
ATOM 1158 C CA . LEU A 1 145 ? 1.271 -4.005 6.660 1.00 91.62 145 LEU A CA 1
ATOM 1159 C C . LEU A 1 145 ? 0.465 -2.778 6.250 1.00 91.62 145 LEU A C 1
ATOM 1161 O O . LEU A 1 145 ? 0.330 -1.843 7.030 1.00 91.62 145 LEU A O 1
ATOM 1165 N N . ILE A 1 146 ? -0.142 -2.810 5.071 1.00 92.75 146 ILE A N 1
ATOM 1166 C CA . ILE A 1 146 ? -1.164 -1.851 4.661 1.00 92.75 146 ILE A CA 1
ATOM 1167 C C . ILE A 1 146 ? -2.506 -2.579 4.609 1.00 92.75 146 ILE A C 1
ATOM 1169 O O . ILE A 1 146 ? -2.715 -3.496 3.808 1.00 92.75 146 ILE A O 1
ATOM 1173 N N . VAL A 1 147 ? -3.433 -2.150 5.460 1.00 91.19 147 VAL A N 1
ATOM 1174 C CA . VAL A 1 147 ? -4.828 -2.575 5.427 1.00 91.19 147 VAL A CA 1
ATOM 1175 C C . VAL A 1 147 ? -5.618 -1.573 4.598 1.00 91.19 147 VAL A C 1
ATOM 1177 O O . VAL A 1 147 ? -5.766 -0.412 4.970 1.00 91.19 147 VAL A O 1
ATOM 1180 N N . VAL A 1 148 ? -6.120 -2.029 3.457 1.00 88.94 148 VAL A N 1
ATOM 1181 C CA . VAL A 1 148 ? -6.937 -1.226 2.548 1.00 88.94 148 VAL A CA 1
ATOM 1182 C C . VAL A 1 148 ? -8.379 -1.312 3.012 1.00 88.94 148 VAL A C 1
ATOM 1184 O O . VAL A 1 148 ? -8.965 -2.399 2.983 1.00 88.94 148 VAL A O 1
ATOM 1187 N N . LEU A 1 149 ? -8.938 -0.181 3.434 1.00 84.12 149 LEU A N 1
ATOM 1188 C CA . LEU A 1 149 ? -10.346 -0.084 3.792 1.00 84.12 149 LEU A CA 1
ATOM 1189 C C . LEU A 1 149 ? -11.157 -0.009 2.495 1.00 84.12 149 LEU A C 1
ATOM 1191 O O . LEU A 1 149 ? -11.258 1.041 1.865 1.00 84.12 149 LEU A O 1
ATOM 1195 N N . ASP A 1 150 ? -11.665 -1.159 2.060 1.00 76.00 150 ASP A N 1
ATOM 1196 C CA . ASP A 1 150 ? -12.470 -1.303 0.846 1.00 76.00 150 ASP A CA 1
ATOM 1197 C C . ASP A 1 150 ? -13.932 -1.026 1.207 1.00 76.00 150 ASP A C 1
ATOM 1199 O O . ASP A 1 150 ? -14.756 -1.938 1.288 1.00 76.00 150 ASP A O 1
ATOM 1203 N N . LEU A 1 151 ? -14.193 0.238 1.545 1.00 71.38 151 LEU A N 1
ATOM 1204 C CA . LEU A 1 151 ? -15.519 0.742 1.886 1.00 71.38 151 LEU A CA 1
ATOM 1205 C C . LEU A 1 151 ? -16.423 0.697 0.641 1.00 71.38 151 LEU A C 1
ATOM 1207 O O . LEU A 1 151 ? -15.935 0.821 -0.484 1.00 71.38 151 LEU A O 1
ATOM 1211 N N . ASP A 1 152 ? -17.726 0.475 0.834 1.00 65.00 152 ASP A N 1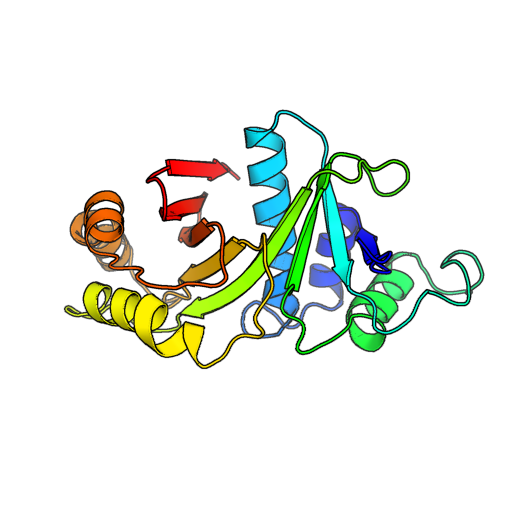
ATOM 1212 C CA . ASP A 1 152 ? -18.682 0.381 -0.276 1.00 65.00 152 ASP A CA 1
ATOM 1213 C C . ASP A 1 152 ? -18.668 1.680 -1.104 1.00 65.00 152 ASP A C 1
ATOM 1215 O O . ASP A 1 152 ? -18.764 2.780 -0.567 1.00 65.00 152 ASP A O 1
ATOM 1219 N N . GLU A 1 153 ? -18.544 1.559 -2.427 1.00 60.69 153 GLU A N 1
ATOM 1220 C CA . GLU A 1 153 ? -18.520 2.707 -3.345 1.00 60.69 153 GLU A CA 1
ATOM 1221 C C . GLU A 1 153 ? -19.861 3.466 -3.372 1.00 60.69 153 GLU A C 1
ATOM 1223 O O . GLU A 1 153 ? -19.924 4.567 -3.912 1.00 60.69 153 GLU A O 1
ATOM 1228 N N . ASN A 1 154 ? -20.922 2.886 -2.798 1.00 62.41 154 ASN A N 1
ATOM 1229 C CA . ASN A 1 154 ? -22.255 3.484 -2.714 1.00 62.41 154 ASN A CA 1
ATOM 1230 C C . ASN A 1 154 ? -22.545 4.188 -1.382 1.00 62.41 154 ASN A C 1
ATOM 1232 O O . ASN A 1 154 ? -23.694 4.571 -1.158 1.00 62.41 154 ASN A O 1
ATOM 1236 N N . LEU A 1 155 ? -21.552 4.337 -0.500 1.00 66.19 155 LEU A N 1
ATOM 1237 C CA . LEU A 1 155 ? -21.743 5.091 0.737 1.00 66.19 155 LEU A CA 1
ATOM 1238 C C . LEU A 1 155 ? -22.113 6.531 0.419 1.00 66.19 155 LEU A C 1
ATOM 1240 O O . LEU A 1 155 ? -21.467 7.191 -0.398 1.00 66.19 155 LEU A O 1
ATOM 1244 N N . ASN A 1 156 ? -23.164 7.010 1.069 1.00 69.69 156 ASN A N 1
ATOM 1245 C CA . ASN A 1 156 ? -23.561 8.400 0.952 1.00 69.69 156 ASN A CA 1
ATOM 1246 C C . ASN A 1 156 ? -22.672 9.305 1.831 1.00 69.69 156 ASN A C 1
ATOM 1248 O O . ASN A 1 156 ? -21.925 8.837 2.693 1.00 69.69 156 ASN A O 1
ATOM 1252 N N . ASP A 1 157 ? -22.753 10.618 1.607 1.00 69.44 157 ASP A N 1
ATOM 1253 C CA . ASP A 1 157 ? -21.936 11.606 2.324 1.00 69.44 157 ASP A CA 1
ATOM 1254 C C . ASP A 1 157 ? -22.153 11.572 3.853 1.00 69.44 157 ASP A C 1
ATOM 1256 O O . ASP A 1 157 ? -21.227 11.869 4.608 1.00 69.44 157 ASP A O 1
ATOM 1260 N N . GLU A 1 158 ? -23.351 11.202 4.327 1.00 72.50 158 GLU A N 1
ATOM 1261 C CA . GLU A 1 158 ? -23.654 11.091 5.761 1.00 72.50 158 GLU A CA 1
ATOM 1262 C C . GLU A 1 158 ? -22.993 9.854 6.375 1.00 72.50 158 GLU A C 1
ATOM 1264 O O . GLU A 1 158 ? -22.369 9.969 7.425 1.00 72.50 158 GLU A O 1
ATOM 1269 N N . GLU A 1 159 ? -23.046 8.704 5.698 1.00 70.56 159 GLU A N 1
ATOM 1270 C CA . GLU A 1 159 ? -22.364 7.474 6.124 1.00 70.56 159 GLU A CA 1
ATOM 1271 C C . GLU A 1 159 ? -20.843 7.666 6.143 1.00 70.56 159 GLU A C 1
ATOM 1273 O O . GLU A 1 159 ? -20.177 7.261 7.092 1.00 70.56 159 GLU A O 1
ATOM 1278 N N . MET A 1 160 ? -20.285 8.340 5.132 1.00 67.00 160 MET A N 1
ATOM 1279 C CA . MET A 1 160 ? -18.859 8.682 5.096 1.00 67.00 160 MET A CA 1
ATOM 1280 C C . MET A 1 160 ? -18.459 9.579 6.267 1.00 67.00 160 MET A C 1
ATOM 1282 O O . MET A 1 160 ? -17.468 9.310 6.946 1.00 67.00 160 MET A O 1
ATOM 1286 N N . LYS A 1 161 ? -19.254 10.614 6.543 1.00 67.81 161 LYS A N 1
ATOM 1287 C CA . LYS A 1 161 ? -19.017 11.519 7.667 1.00 67.81 161 LYS A CA 1
ATOM 1288 C C . LYS A 1 161 ? -19.157 10.805 9.014 1.00 67.81 161 LYS A C 1
ATOM 1290 O O . LYS A 1 161 ? -18.356 11.044 9.911 1.00 67.81 161 LYS A O 1
ATOM 1295 N N . GLU A 1 162 ? -20.115 9.892 9.146 1.00 66.38 162 GLU A N 1
ATOM 1296 C CA . GLU A 1 162 ? -20.293 9.080 10.349 1.00 66.38 162 GLU A CA 1
ATOM 1297 C C . GLU A 1 162 ? -19.064 8.199 10.620 1.00 66.38 162 GLU A C 1
ATOM 1299 O O . GLU A 1 162 ? -18.630 8.090 11.764 1.00 66.38 162 GLU A O 1
ATOM 1304 N N . ILE A 1 163 ? -18.439 7.621 9.588 1.00 65.31 163 ILE A N 1
ATOM 1305 C CA . ILE A 1 163 ? -17.166 6.892 9.735 1.00 65.31 163 ILE A CA 1
ATOM 1306 C C . ILE A 1 163 ? -16.071 7.827 10.229 1.00 65.31 163 ILE A C 1
ATOM 1308 O O . ILE A 1 163 ? -15.345 7.482 11.158 1.00 65.31 163 ILE A O 1
ATOM 1312 N N . GLU A 1 164 ? -15.922 8.994 9.607 1.00 65.69 164 GLU A N 1
ATOM 1313 C CA . GLU A 1 164 ? -14.878 9.950 9.974 1.00 65.69 164 GLU A CA 1
ATOM 1314 C C . GLU A 1 164 ? -15.034 10.433 11.421 1.00 65.69 164 GLU A C 1
ATOM 1316 O O . GLU A 1 164 ? -14.045 10.519 12.153 1.00 65.69 164 GLU A O 1
ATOM 1321 N N . GLU A 1 165 ? -16.272 10.684 11.851 1.00 64.94 165 GLU A N 1
ATOM 1322 C CA . GLU A 1 165 ? -16.600 11.159 13.194 1.00 64.94 165 GLU A CA 1
ATOM 1323 C C . GLU A 1 165 ? -16.527 10.040 14.251 1.00 64.94 165 GLU A C 1
ATOM 1325 O O . GLU A 1 165 ? -16.008 10.273 15.345 1.00 64.94 165 GLU A O 1
ATOM 1330 N N . ASN A 1 166 ? -16.975 8.817 13.937 1.00 60.41 166 ASN A N 1
ATOM 1331 C CA . ASN A 1 166 ? -17.091 7.727 14.917 1.00 60.41 166 ASN A CA 1
ATOM 1332 C C . ASN A 1 166 ? -15.906 6.760 14.943 1.00 60.41 166 ASN A C 1
ATOM 1334 O O . ASN A 1 166 ? -15.672 6.107 15.963 1.00 60.41 166 ASN A O 1
ATOM 1338 N N . PHE A 1 167 ? -15.151 6.618 13.852 1.00 72.81 167 PHE A N 1
ATOM 1339 C CA . PHE A 1 167 ? -14.068 5.635 13.812 1.00 72.81 167 PHE A CA 1
ATOM 1340 C C . PHE A 1 167 ? -12.928 6.016 14.762 1.00 72.81 167 PHE A C 1
ATOM 1342 O O . PHE A 1 167 ? -12.343 5.138 15.404 1.00 72.81 167 PHE A O 1
ATOM 1349 N N . GLY A 1 168 ? -12.647 7.321 14.888 1.00 77.44 168 GLY A N 1
ATOM 1350 C CA . GLY A 1 168 ? -11.649 7.857 15.810 1.00 77.44 168 GLY A CA 1
ATOM 1351 C C . GLY A 1 168 ? -10.308 7.134 15.676 1.00 77.44 168 GLY A C 1
ATOM 1352 O O . GLY A 1 168 ? -9.936 6.353 16.549 1.00 77.44 168 GLY A O 1
ATOM 1353 N N . LEU A 1 169 ? -9.583 7.381 14.578 1.00 78.44 169 LEU A N 1
ATOM 1354 C CA . LEU A 1 169 ? -8.343 6.675 14.210 1.00 78.44 169 LEU A CA 1
ATOM 1355 C C . LEU A 1 169 ? -7.304 6.584 15.346 1.00 78.44 169 LEU A C 1
ATOM 1357 O O . LEU A 1 169 ? -6.632 5.562 15.492 1.00 78.44 169 LEU A O 1
ATOM 1361 N N . GLU A 1 170 ? -7.186 7.630 16.163 1.00 81.88 170 GLU A N 1
ATOM 1362 C CA . GLU A 1 170 ? -6.276 7.650 17.312 1.00 81.88 170 GLU A CA 1
ATOM 1363 C C . GLU A 1 170 ? -6.726 6.681 18.418 1.00 81.88 170 GLU A C 1
ATOM 1365 O O . GLU A 1 170 ? -5.926 5.921 18.960 1.00 81.88 170 GLU A O 1
ATOM 1370 N N . GLU A 1 171 ? -8.021 6.663 18.732 1.00 83.75 171 GLU A N 1
ATOM 1371 C CA . GLU A 1 171 ? -8.595 5.742 19.714 1.00 83.75 171 GLU A CA 1
ATOM 1372 C C . GLU A 1 171 ? -8.562 4.300 19.199 1.00 83.75 171 GLU A C 1
ATOM 1374 O O . GLU A 1 171 ? -8.304 3.369 19.953 1.00 83.75 171 GLU A O 1
ATOM 1379 N N . PHE A 1 172 ? -8.779 4.092 17.900 1.00 86.06 172 PHE A N 1
ATOM 1380 C CA . PHE A 1 172 ? -8.543 2.801 17.256 1.00 86.06 172 PHE A CA 1
ATOM 1381 C C . PHE A 1 172 ? -7.096 2.324 17.441 1.00 86.06 172 PHE A C 1
ATOM 1383 O O . PHE A 1 172 ? -6.884 1.192 17.868 1.00 86.06 172 PHE A O 1
ATOM 1390 N N . SER A 1 173 ? -6.109 3.188 17.181 1.00 87.19 173 SER A N 1
ATOM 1391 C CA . SER A 1 173 ? -4.686 2.864 17.350 1.00 87.19 173 SER A CA 1
ATOM 1392 C C . SER A 1 173 ? -4.358 2.430 18.786 1.00 87.19 173 SER A C 1
ATOM 1394 O O . SER A 1 173 ? -3.662 1.435 18.976 1.00 87.19 173 SER A O 1
ATOM 1396 N N . LYS A 1 174 ? -4.936 3.094 19.798 1.00 86.94 174 LYS A N 1
ATOM 1397 C CA . LYS A 1 174 ? -4.768 2.739 21.223 1.00 86.94 174 LYS A CA 1
ATOM 1398 C C . LYS A 1 174 ? -5.374 1.385 21.602 1.00 86.94 174 LYS A C 1
ATOM 1400 O O . LYS A 1 174 ? -4.930 0.773 22.569 1.00 86.94 174 LYS A O 1
ATOM 1405 N N . GLN A 1 175 ? -6.387 0.926 20.869 1.00 89.12 175 GLN A N 1
ATOM 1406 C CA . GLN A 1 175 ? -7.079 -0.336 21.139 1.00 89.12 175 GLN A CA 1
ATOM 1407 C C . GLN A 1 175 ? -6.400 -1.552 20.502 1.00 89.12 175 GLN A C 1
ATOM 1409 O O . GLN A 1 175 ? -6.718 -2.675 20.889 1.00 89.12 175 GLN A O 1
ATOM 1414 N N . LEU A 1 176 ? -5.467 -1.353 19.564 1.00 87.75 176 LEU A N 1
ATOM 1415 C CA . LEU A 1 176 ? -4.709 -2.447 18.960 1.00 87.75 176 LEU A CA 1
ATOM 1416 C C . LEU A 1 176 ? -3.760 -3.082 19.989 1.00 87.75 176 LEU A C 1
ATOM 1418 O O . LEU A 1 176 ? -2.768 -2.485 20.410 1.00 87.75 176 LEU A O 1
ATOM 1422 N N . GLN A 1 177 ? -4.033 -4.330 20.361 1.00 84.69 177 GLN A N 1
ATOM 1423 C CA . GLN A 1 177 ? -3.252 -5.134 21.301 1.00 84.69 177 GLN A CA 1
ATOM 1424 C C . GLN A 1 177 ? -2.378 -6.140 20.553 1.00 84.69 177 GLN A C 1
ATOM 1426 O O . GLN A 1 177 ? -2.615 -7.350 20.519 1.00 84.69 177 GLN A O 1
ATOM 1431 N N . ILE A 1 178 ? -1.321 -5.625 19.935 1.00 79.19 178 ILE A N 1
ATOM 1432 C CA . ILE A 1 178 ? -0.432 -6.415 19.086 1.00 79.19 178 ILE A CA 1
ATOM 1433 C C . ILE A 1 178 ? 0.659 -7.086 19.931 1.00 79.19 178 ILE A C 1
ATOM 1435 O O . ILE A 1 178 ? 1.649 -6.462 20.297 1.00 79.19 178 ILE A O 1
ATOM 1439 N N . ILE A 1 179 ? 0.467 -8.372 20.249 1.00 63.56 179 ILE A N 1
ATOM 1440 C CA . ILE A 1 179 ? 1.344 -9.134 21.164 1.00 63.56 179 ILE A CA 1
ATOM 1441 C C . ILE A 1 179 ? 2.549 -9.763 20.439 1.00 63.56 179 ILE A C 1
ATOM 1443 O O . ILE A 1 179 ? 3.653 -9.799 20.974 1.00 63.56 179 ILE A O 1
ATOM 1447 N N . SER A 1 180 ? 2.360 -10.266 19.216 1.00 60.66 180 SER A N 1
ATOM 1448 C CA . SER A 1 180 ? 3.450 -10.748 18.359 1.00 60.66 180 SER A CA 1
ATOM 1449 C C . SER A 1 180 ? 3.035 -10.625 16.902 1.00 60.66 180 SER A C 1
ATOM 1451 O O . SER A 1 180 ? 2.042 -11.233 16.491 1.00 60.66 180 SER A O 1
ATOM 1453 N N . TYR A 1 181 ? 3.773 -9.850 16.119 1.00 66.50 181 TYR A N 1
ATOM 1454 C CA . TYR A 1 181 ? 3.381 -9.523 14.754 1.00 66.50 181 TYR A CA 1
ATOM 1455 C C . TYR A 1 181 ? 4.633 -9.451 13.885 1.00 66.50 181 TYR A C 1
ATOM 1457 O O . TYR A 1 181 ? 5.631 -8.894 14.332 1.00 66.50 181 TYR A O 1
ATOM 1465 N N . PRO A 1 182 ? 4.629 -10.031 12.673 1.00 71.50 182 PRO A N 1
ATOM 1466 C CA . PRO A 1 182 ? 5.813 -10.017 11.816 1.00 71.50 182 PRO A CA 1
ATOM 1467 C C . PRO A 1 182 ? 6.050 -8.654 11.152 1.00 71.50 182 PRO A C 1
ATOM 1469 O O . PRO A 1 182 ? 7.036 -8.489 10.448 1.00 71.50 182 PRO A O 1
ATOM 1472 N N . PHE A 1 183 ? 5.157 -7.682 11.344 1.00 80.75 183 PHE A N 1
ATOM 1473 C CA . PHE A 1 183 ? 5.282 -6.378 10.712 1.00 80.75 183 PHE A CA 1
ATOM 1474 C C . PHE A 1 183 ? 5.886 -5.362 11.665 1.00 80.75 183 PHE A C 1
ATOM 1476 O O . PHE A 1 183 ? 5.560 -5.348 12.848 1.00 80.75 183 PHE A O 1
ATOM 1483 N N . GLU A 1 184 ? 6.715 -4.483 11.118 1.00 86.88 184 GLU A N 1
ATOM 1484 C CA . GLU A 1 184 ? 7.310 -3.360 11.838 1.00 86.88 184 GLU A CA 1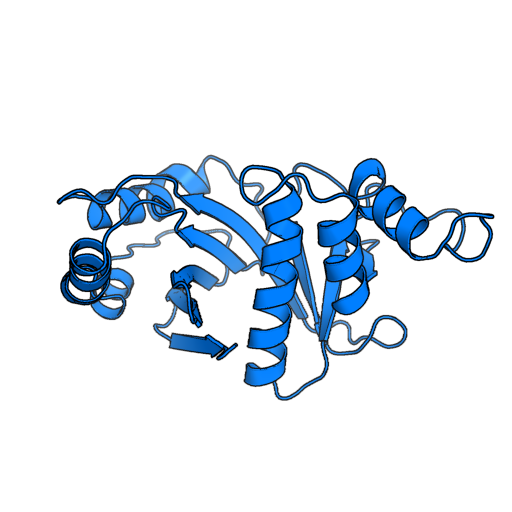
ATOM 1485 C C . GLU A 1 184 ? 6.312 -2.211 12.006 1.00 86.88 184 GLU A C 1
ATOM 1487 O O . GLU A 1 184 ? 6.377 -1.469 12.983 1.00 86.88 184 GLU A O 1
ATOM 1492 N N . LYS A 1 185 ? 5.370 -2.073 11.065 1.00 90.25 185 LYS A N 1
ATOM 1493 C CA . LYS A 1 185 ? 4.364 -1.006 11.054 1.00 90.25 185 LYS A CA 1
ATOM 1494 C C . LYS A 1 185 ? 3.043 -1.495 10.483 1.00 90.25 185 LYS A C 1
ATOM 1496 O O . LYS A 1 185 ? 3.031 -2.353 9.600 1.00 90.25 185 LYS A O 1
ATOM 1501 N N . ILE A 1 186 ? 1.939 -0.918 10.948 1.00 91.00 186 ILE A N 1
ATOM 1502 C CA . ILE A 1 186 ? 0.612 -1.125 10.362 1.00 91.00 186 ILE A CA 1
ATOM 1503 C C . ILE A 1 186 ? 0.043 0.211 9.938 1.00 91.00 186 ILE A C 1
ATOM 1505 O O . ILE A 1 186 ? -0.050 1.149 10.729 1.00 91.00 186 ILE A O 1
ATOM 1509 N N . TYR A 1 187 ? -0.401 0.247 8.693 1.00 92.38 187 TYR A N 1
ATOM 1510 C CA . TYR A 1 187 ? -1.055 1.378 8.085 1.00 92.38 187 TYR A CA 1
ATOM 1511 C C . TYR A 1 187 ? -2.491 1.031 7.716 1.00 92.38 187 TYR A C 1
ATOM 1513 O O . TYR A 1 187 ? -2.756 -0.044 7.176 1.00 92.38 187 TYR A O 1
ATOM 1521 N N . LEU A 1 188 ? -3.406 1.965 7.942 1.00 89.94 188 LEU A N 1
ATOM 1522 C CA . LEU A 1 188 ? -4.704 1.975 7.284 1.00 89.94 188 LEU A CA 1
ATOM 1523 C C . LEU A 1 188 ? -4.612 2.878 6.059 1.00 89.94 188 LEU A C 1
ATOM 1525 O O . LEU A 1 188 ? -4.196 4.033 6.161 1.00 89.94 188 LEU A O 1
ATOM 1529 N N . LEU A 1 189 ? -4.990 2.342 4.903 1.00 87.31 189 LEU A N 1
ATOM 1530 C CA . LEU A 1 189 ? -5.171 3.115 3.687 1.00 87.31 189 LEU A CA 1
ATOM 1531 C C . LEU A 1 189 ? -6.664 3.355 3.501 1.00 87.31 189 LEU A C 1
ATOM 1533 O O . LEU A 1 189 ? -7.408 2.427 3.170 1.00 87.31 189 LEU A O 1
ATOM 1537 N N . GLY A 1 190 ? -7.078 4.600 3.712 1.00 77.81 190 GLY A N 1
ATOM 1538 C CA . GLY A 1 190 ? -8.414 5.058 3.371 1.00 77.81 190 GLY A CA 1
ATOM 1539 C C . GLY A 1 190 ? -8.403 5.839 2.062 1.00 77.81 190 GLY A C 1
ATOM 1540 O O . GLY A 1 190 ? -7.429 6.518 1.710 1.00 77.81 190 GLY A O 1
ATOM 1541 N N . LYS A 1 191 ? -9.502 5.714 1.323 1.00 66.62 191 LYS A N 1
ATOM 1542 C CA . LYS A 1 191 ? -9.731 6.413 0.063 1.00 66.62 191 LYS A CA 1
ATOM 1543 C C . LYS A 1 191 ? -11.026 7.207 0.184 1.00 66.62 191 LYS A C 1
ATOM 1545 O O . LYS A 1 191 ? -12.104 6.629 0.175 1.00 66.62 191 LYS A O 1
ATOM 1550 N N . ASP A 1 192 ? -10.891 8.521 0.269 1.00 62.22 192 ASP A N 1
ATOM 1551 C CA . ASP A 1 192 ? -11.969 9.476 0.016 1.00 62.22 192 ASP A CA 1
ATOM 1552 C C . ASP A 1 192 ? -11.946 9.818 -1.494 1.00 62.22 192 ASP A C 1
ATOM 1554 O O . ASP A 1 192 ? -10.868 9.799 -2.109 1.00 62.22 192 ASP A O 1
ATOM 1558 N N . PRO A 1 193 ? -13.091 10.140 -2.126 1.00 49.53 193 PRO A N 1
ATOM 1559 C CA . PRO A 1 193 ? -13.147 10.757 -3.457 1.00 49.53 193 PRO A CA 1
ATOM 1560 C C . PRO A 1 193 ? -12.065 11.818 -3.773 1.00 49.53 193 PRO A C 1
ATOM 1562 O O . PRO A 1 193 ? -11.656 11.951 -4.928 1.00 49.53 193 PRO A O 1
ATOM 1565 N N . LYS A 1 194 ? -11.586 12.579 -2.781 1.00 47.69 194 LYS A N 1
ATOM 1566 C CA . LYS A 1 194 ? -10.653 13.712 -2.929 1.00 47.69 194 LYS A CA 1
ATOM 1567 C C . LYS A 1 194 ? -9.278 13.490 -2.303 1.00 47.69 194 LYS A C 1
ATOM 1569 O O . LYS A 1 194 ? -8.347 14.222 -2.649 1.00 47.69 194 LYS A O 1
ATOM 1574 N N . LEU A 1 195 ? -9.130 12.525 -1.399 1.00 56.41 195 LEU A N 1
ATOM 1575 C CA . LEU A 1 195 ? -7.912 12.345 -0.611 1.00 56.41 195 LEU A CA 1
ATOM 1576 C C . LEU A 1 195 ? -7.580 10.866 -0.428 1.00 56.41 195 LEU A C 1
ATOM 1578 O O . LEU A 1 195 ? -8.436 10.054 -0.088 1.00 56.41 195 LEU A O 1
ATOM 1582 N N . ILE A 1 196 ? -6.300 10.531 -0.571 1.00 70.88 196 ILE A N 1
ATOM 1583 C CA . ILE A 1 196 ? -5.778 9.245 -0.114 1.00 70.88 196 ILE A CA 1
ATOM 1584 C C . ILE A 1 196 ? -4.914 9.512 1.107 1.00 70.88 196 ILE A C 1
ATOM 1586 O O . ILE A 1 196 ? -3.964 10.302 1.061 1.00 70.88 196 ILE A O 1
ATOM 1590 N N . HIS A 1 197 ? -5.274 8.865 2.207 1.00 78.88 197 HIS A N 1
ATOM 1591 C CA . HIS A 1 197 ? -4.566 8.980 3.468 1.00 78.88 197 HIS A CA 1
ATOM 1592 C C . HIS A 1 197 ? -4.011 7.620 3.868 1.00 78.88 197 HIS A C 1
ATOM 1594 O O . HIS A 1 197 ? -4.690 6.596 3.783 1.00 78.88 197 HIS A O 1
ATOM 1600 N N . LEU A 1 198 ? -2.754 7.633 4.300 1.00 87.25 198 LEU A N 1
ATOM 1601 C CA . LEU A 1 198 ? -2.090 6.490 4.895 1.00 87.25 198 LEU A CA 1
ATOM 1602 C C . LEU A 1 198 ? -1.851 6.833 6.363 1.00 87.25 198 LEU A C 1
ATOM 1604 O O . LEU A 1 198 ? -1.083 7.740 6.688 1.00 87.25 198 LEU A O 1
ATOM 1608 N N . THR A 1 199 ? -2.555 6.149 7.254 1.00 88.19 199 THR A N 1
ATOM 1609 C CA . THR A 1 199 ? -2.465 6.381 8.696 1.00 88.19 199 THR A CA 1
ATOM 1610 C C . THR A 1 199 ? -1.708 5.238 9.337 1.00 88.19 199 THR A C 1
ATOM 1612 O O . THR A 1 199 ? -2.190 4.110 9.320 1.00 88.19 199 THR A O 1
ATOM 1615 N N . GLU A 1 200 ? -0.535 5.517 9.901 1.00 90.31 200 GLU A N 1
ATOM 1616 C CA . GLU A 1 200 ? 0.137 4.583 10.799 1.00 90.31 200 GLU A CA 1
ATOM 1617 C C . GLU A 1 200 ? -0.720 4.460 12.060 1.00 90.31 200 GLU A C 1
ATOM 1619 O O . GLU A 1 200 ? -1.004 5.449 12.736 1.00 90.31 200 GLU A O 1
ATOM 1624 N N . VAL A 1 201 ? -1.183 3.246 12.333 1.00 90.56 201 VAL A N 1
ATOM 1625 C CA . VAL A 1 201 ? -1.990 2.910 13.515 1.00 90.56 201 VAL A CA 1
ATOM 1626 C C . VAL A 1 201 ? -1.203 2.072 14.516 1.00 90.56 201 VAL A C 1
ATOM 1628 O O . VAL A 1 201 ? -1.676 1.853 15.628 1.00 90.56 201 VAL A O 1
ATOM 1631 N N . TRP A 1 202 ? -0.012 1.606 14.138 1.00 89.75 202 TRP A N 1
ATOM 1632 C CA . TRP A 1 202 ? 0.920 0.899 15.009 1.00 89.75 202 TRP A CA 1
ATOM 1633 C C . TRP A 1 202 ? 2.350 0.955 14.431 1.00 89.75 202 TRP A C 1
ATOM 1635 O O . TRP A 1 202 ? 2.491 0.815 13.211 1.00 89.75 202 TRP A O 1
ATOM 1645 N N . PRO A 1 203 ? 3.406 1.086 15.262 1.00 86.56 203 PRO A N 1
ATOM 1646 C CA . PRO A 1 203 ? 3.365 1.216 16.723 1.00 86.56 203 PRO A CA 1
ATOM 1647 C C . PRO A 1 203 ? 3.014 2.628 17.194 1.00 86.56 203 PRO A C 1
ATOM 1649 O O . PRO A 1 203 ? 2.576 2.791 18.329 1.00 86.56 203 PRO A O 1
ATOM 1652 N N . ASN A 1 204 ? 3.173 3.634 16.333 1.00 81.44 204 ASN A N 1
ATOM 1653 C CA . ASN A 1 204 ? 2.865 5.018 16.657 1.00 81.44 204 ASN A CA 1
ATOM 1654 C C . ASN A 1 204 ? 1.701 5.509 15.804 1.00 81.44 204 ASN A C 1
ATOM 1656 O O . ASN A 1 204 ? 1.606 5.199 14.617 1.00 81.44 204 ASN A O 1
ATOM 1660 N N . PHE A 1 205 ? 0.838 6.324 16.401 1.00 83.75 205 PHE A N 1
ATOM 1661 C CA . PHE A 1 205 ? -0.184 7.017 15.638 1.00 83.75 205 PHE A CA 1
ATOM 1662 C C . PHE A 1 205 ? 0.452 8.160 14.843 1.00 83.75 205 PHE A C 1
ATOM 1664 O O . PHE A 1 205 ? 0.963 9.120 15.423 1.00 83.75 205 PHE A O 1
ATOM 1671 N N . SER A 1 206 ? 0.427 8.069 13.515 1.00 84.00 206 SER A N 1
ATOM 1672 C CA . SER A 1 206 ? 0.838 9.170 12.643 1.00 84.00 206 SER A CA 1
ATOM 1673 C C . SER A 1 206 ? 0.026 9.181 11.353 1.00 84.00 206 SER A C 1
ATOM 1675 O O . SER A 1 206 ? -0.364 8.141 10.826 1.00 84.00 206 SER A O 1
ATOM 1677 N N . GLN A 1 207 ? -0.264 10.372 10.835 1.00 78.94 207 GLN A N 1
ATOM 1678 C CA . GLN A 1 207 ? -1.036 10.530 9.607 1.00 78.94 207 GLN A CA 1
ATOM 1679 C C . GLN A 1 207 ? -0.163 11.116 8.507 1.00 78.94 207 GLN A C 1
ATOM 1681 O O . GLN A 1 207 ? 0.364 12.221 8.635 1.00 78.94 207 GLN A O 1
ATOM 1686 N N . LEU A 1 208 ? -0.065 10.392 7.394 1.00 76.81 208 LEU A N 1
ATOM 1687 C CA . LEU A 1 208 ? 0.554 10.870 6.170 1.00 76.81 208 LEU A CA 1
ATOM 1688 C C . LEU A 1 208 ? -0.539 11.096 5.123 1.00 76.81 208 LEU A C 1
ATOM 1690 O O . LEU A 1 208 ? -1.311 10.195 4.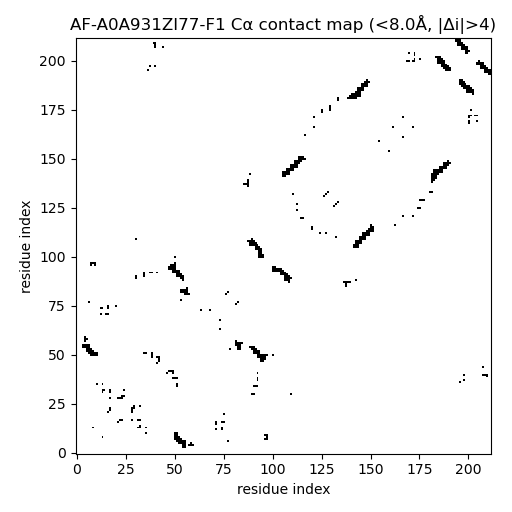790 1.00 76.81 208 LEU A O 1
ATOM 1694 N N . THR A 1 209 ? -0.624 12.320 4.603 1.00 69.25 209 THR A N 1
ATOM 1695 C CA . THR A 1 209 ? -1.684 12.717 3.667 1.00 69.25 209 THR A CA 1
ATOM 1696 C C . THR A 1 209 ? -1.120 13.209 2.340 1.00 69.25 209 THR A C 1
ATOM 1698 O O . THR A 1 209 ? -0.199 14.041 2.285 1.00 69.25 209 THR A O 1
ATOM 1701 N N . LEU A 1 210 ? -1.727 12.725 1.255 1.00 61.41 210 LEU A N 1
ATOM 1702 C CA . LEU A 1 210 ? -1.492 13.200 -0.100 1.00 61.41 210 LEU A CA 1
ATOM 1703 C C . LEU A 1 210 ? -2.763 13.881 -0.615 1.00 61.41 210 LEU A C 1
ATOM 1705 O O . LEU A 1 210 ? -3.810 13.250 -0.738 1.00 61.41 210 LEU A O 1
ATOM 1709 N N . LYS A 1 211 ? -2.655 15.176 -0.920 1.00 59.41 211 LYS A N 1
ATOM 1710 C CA . LYS A 1 211 ? -3.688 15.893 -1.672 1.00 59.41 211 LYS A CA 1
ATOM 1711 C C . LYS A 1 211 ? -3.511 15.549 -3.150 1.00 59.41 211 LYS A C 1
ATOM 1713 O O . LYS A 1 211 ? -2.371 15.546 -3.618 1.00 59.41 211 LYS A O 1
ATOM 1718 N N . ASN A 1 212 ? -4.609 15.194 -3.819 1.00 52.91 212 ASN A N 1
ATOM 1719 C CA . ASN A 1 212 ? -4.620 14.938 -5.262 1.00 52.91 212 ASN A CA 1
ATOM 1720 C C . ASN A 1 212 ? -4.198 16.173 -6.060 1.00 52.91 212 ASN A C 1
ATOM 1722 O O . ASN A 1 212 ? -4.526 17.298 -5.616 1.00 52.91 212 ASN A O 1
#

pLDDT: mean 78.48, std 11.65, range [34.97, 92.75]